Protein AF-A0A432F831-F1 (afdb_monomer_lite)

pLDDT: mean 73.46, std 14.7, range [32.34, 90.88]

Structure (mmCIF, N/CA/C/O backbone):
data_AF-A0A432F831-F1
#
_entry.id   AF-A0A432F831-F1
#
loop_
_atom_site.group_PDB
_atom_site.id
_atom_site.type_symbol
_atom_site.label_atom_id
_atom_site.label_alt_id
_atom_site.label_comp_id
_atom_site.label_asym_id
_atom_site.label_entity_id
_atom_site.label_seq_id
_atom_site.pdbx_PDB_ins_code
_atom_site.Cartn_x
_atom_site.Cartn_y
_atom_site.Cartn_z
_atom_site.occupancy
_atom_site.B_iso_or_equiv
_atom_site.auth_seq_id
_atom_site.auth_comp_id
_atom_site.auth_asym_id
_atom_site.auth_atom_id
_atom_site.pdbx_PDB_model_num
ATOM 1 N N . VAL A 1 1 ? -1.089 -4.976 19.350 1.00 45.59 1 VAL A N 1
ATOM 2 C CA . VAL A 1 1 ? -0.991 -3.497 19.359 1.00 45.59 1 VAL A CA 1
ATOM 3 C C . VAL A 1 1 ? -2.410 -2.996 19.599 1.00 45.59 1 VAL A C 1
ATOM 5 O O . VAL A 1 1 ? -3.299 -3.764 19.269 1.00 45.59 1 VAL A O 1
ATOM 8 N N . LEU A 1 2 ? -2.617 -1.834 20.227 1.00 51.03 2 LEU A N 1
ATOM 9 C CA . LEU A 1 2 ? -3.877 -1.245 20.737 1.00 51.03 2 LEU A CA 1
ATOM 10 C C . LEU A 1 2 ? -5.135 -1.487 19.858 1.00 51.03 2 LEU A C 1
ATOM 12 O O . LEU A 1 2 ? -5.577 -0.593 19.156 1.00 51.03 2 LEU A O 1
ATOM 16 N N . GLY A 1 3 ? -5.668 -2.710 19.801 1.00 56.09 3 GLY A N 1
ATOM 17 C CA . GLY A 1 3 ? -6.671 -3.125 18.804 1.00 56.09 3 GLY A CA 1
ATOM 18 C C . GLY A 1 3 ? -6.159 -3.306 17.359 1.00 56.09 3 GLY A C 1
ATOM 19 O O . GLY A 1 3 ? -6.830 -3.947 16.556 1.00 56.09 3 GLY A O 1
ATOM 20 N N . PHE A 1 4 ? -4.963 -2.820 17.011 1.00 59.44 4 PHE A N 1
ATOM 21 C CA . PHE A 1 4 ? -4.408 -2.940 15.659 1.00 59.44 4 PHE A CA 1
ATOM 22 C C . PHE A 1 4 ? -4.058 -4.389 15.298 1.00 59.44 4 PHE A C 1
ATOM 24 O O . PHE A 1 4 ? -3.187 -5.017 15.919 1.00 59.44 4 PHE A O 1
ATOM 31 N N . ARG A 1 5 ? -4.695 -4.881 14.232 1.00 65.00 5 ARG A N 1
ATOM 32 C CA . ARG A 1 5 ? -4.395 -6.158 13.578 1.00 65.00 5 ARG A CA 1
ATOM 33 C C . ARG A 1 5 ? -3.721 -5.892 12.240 1.00 65.00 5 ARG A C 1
ATOM 35 O O . ARG A 1 5 ? -4.147 -5.027 11.485 1.00 65.00 5 ARG A O 1
ATOM 42 N N . SER A 1 6 ? -2.664 -6.643 11.959 1.00 67.06 6 SER A N 1
ATOM 43 C CA . SER A 1 6 ? -1.992 -6.609 10.663 1.00 67.06 6 SER A CA 1
ATOM 44 C C . SER A 1 6 ? -2.392 -7.846 9.874 1.00 67.06 6 SER A C 1
ATOM 46 O O . SER A 1 6 ? -2.374 -8.956 10.408 1.00 67.06 6 SER A O 1
ATOM 48 N N . HIS A 1 7 ? -2.746 -7.634 8.614 1.00 71.94 7 HIS A N 1
ATOM 49 C CA . HIS A 1 7 ? -3.042 -8.681 7.650 1.00 71.94 7 HIS A CA 1
ATOM 50 C C . HIS A 1 7 ? -2.214 -8.420 6.399 1.00 71.94 7 HIS A C 1
ATOM 52 O O . HIS A 1 7 ? -1.927 -7.268 6.072 1.00 71.94 7 HIS A O 1
ATOM 58 N N . THR A 1 8 ? -1.818 -9.489 5.714 1.00 73.56 8 THR A N 1
ATOM 59 C CA . THR A 1 8 ? -1.223 -9.379 4.381 1.00 73.56 8 THR A CA 1
ATOM 60 C C . THR A 1 8 ? -2.280 -9.776 3.369 1.00 73.56 8 THR A C 1
ATOM 62 O O . THR A 1 8 ? -2.758 -10.911 3.390 1.00 73.56 8 THR A O 1
ATOM 65 N N . LEU A 1 9 ? -2.629 -8.834 2.500 1.00 74.19 9 LEU A N 1
ATOM 66 C CA . LEU A 1 9 ? -3.521 -9.046 1.370 1.00 74.19 9 LEU A CA 1
ATOM 67 C C . LEU A 1 9 ? -2.663 -9.186 0.113 1.00 74.19 9 LEU A C 1
ATOM 69 O O . LEU A 1 9 ? -1.832 -8.321 -0.166 1.00 74.19 9 LEU A O 1
ATOM 73 N N . LEU A 1 10 ? -2.837 -10.284 -0.623 1.00 75.75 10 LEU A N 1
ATOM 74 C CA . LEU A 1 10 ? -2.312 -10.402 -1.982 1.00 75.75 10 LEU A CA 1
ATOM 75 C C . LEU A 1 10 ? -3.436 -10.119 -2.975 1.00 75.75 10 LEU A C 1
ATOM 77 O O . LEU A 1 10 ? -4.478 -10.771 -2.925 1.00 75.75 10 LEU A O 1
ATOM 81 N N . LEU A 1 11 ? -3.178 -9.172 -3.874 1.00 76.88 11 LEU A N 1
ATOM 82 C CA . LEU A 1 11 ? -4.043 -8.833 -4.999 1.00 76.88 11 LEU A CA 1
ATOM 83 C C . LEU A 1 11 ? -3.474 -9.463 -6.269 1.00 76.88 11 LEU A C 1
ATOM 85 O O . LEU A 1 11 ? -2.258 -9.417 -6.497 1.00 76.88 11 LEU A O 1
ATOM 89 N N . HIS A 1 12 ? -4.333 -10.092 -7.064 1.00 74.62 12 HIS A N 1
ATOM 90 C CA . HIS A 1 12 ? -3.945 -10.752 -8.305 1.00 74.62 12 HIS A CA 1
ATOM 91 C C . HIS A 1 12 ? -5.142 -10.837 -9.259 1.00 74.62 12 HIS A C 1
ATOM 93 O O . HIS A 1 12 ? -6.276 -10.993 -8.823 1.00 74.62 12 HIS A O 1
ATOM 99 N N . ASP A 1 13 ? -4.869 -10.763 -10.558 1.00 74.81 13 ASP A N 1
ATOM 100 C CA . ASP A 1 13 ? -5.818 -10.984 -11.661 1.00 74.81 13 ASP A CA 1
ATOM 101 C C . ASP A 1 13 ? -6.130 -12.469 -11.939 1.00 74.81 13 ASP A C 1
ATOM 103 O O . ASP A 1 13 ? -7.245 -12.797 -12.328 1.00 74.81 13 ASP A O 1
ATOM 107 N N . ASP A 1 14 ? -5.166 -13.370 -11.732 1.00 79.00 14 ASP A N 1
ATOM 108 C CA . ASP A 1 14 ? -5.290 -14.812 -11.960 1.00 79.00 14 ASP A CA 1
ATOM 109 C C . ASP A 1 14 ? -5.077 -15.629 -10.677 1.00 79.00 14 ASP A C 1
ATOM 111 O O . ASP A 1 14 ? -4.007 -15.616 -10.058 1.00 79.00 14 ASP A O 1
ATOM 115 N N . ARG A 1 15 ? -6.086 -16.434 -10.328 1.00 74.88 15 ARG A N 1
ATOM 116 C CA . ARG A 1 15 ? -6.090 -17.318 -9.156 1.00 74.88 15 ARG A CA 1
ATOM 117 C C . ARG A 1 15 ? -4.908 -18.286 -9.138 1.00 74.88 15 ARG A C 1
ATOM 119 O O . ARG A 1 15 ? -4.283 -18.467 -8.093 1.00 74.88 15 ARG A O 1
ATOM 126 N N . THR A 1 16 ? -4.589 -18.909 -10.271 1.00 79.06 16 THR A N 1
ATOM 127 C CA . THR A 1 16 ? -3.551 -19.954 -10.330 1.00 79.06 16 THR A CA 1
ATOM 128 C C . THR A 1 16 ? -2.176 -19.362 -10.033 1.00 79.06 16 THR A C 1
ATOM 130 O O . THR A 1 16 ? -1.397 -19.891 -9.231 1.00 79.06 16 THR A O 1
ATOM 133 N N . SER A 1 17 ? -1.885 -18.219 -10.646 1.00 78.62 17 SER A N 1
ATOM 134 C CA . SER A 1 17 ? -0.664 -17.453 -10.409 1.00 78.62 17 SER A CA 1
ATOM 135 C C . SER A 1 17 ? -0.592 -16.937 -8.971 1.00 78.62 17 SER A C 1
ATOM 137 O O . SER A 1 17 ? 0.463 -17.042 -8.332 1.00 78.62 17 SER A O 1
ATOM 139 N N . ALA A 1 18 ? -1.716 -16.481 -8.417 1.00 77.31 18 ALA A N 1
ATOM 140 C CA . ALA A 1 18 ? -1.794 -16.003 -7.045 1.00 77.31 18 ALA A CA 1
ATOM 141 C C . ALA A 1 18 ? -1.518 -17.097 -6.009 1.00 77.31 18 ALA A C 1
ATOM 143 O O . ALA A 1 18 ? -0.731 -16.886 -5.084 1.00 77.31 18 ALA A O 1
ATOM 144 N N . GLU A 1 19 ? -2.092 -18.289 -6.182 1.00 79.00 19 GLU A N 1
ATOM 145 C CA . GLU A 1 19 ? -1.857 -19.437 -5.302 1.00 79.00 19 GLU A CA 1
ATOM 146 C C . GLU A 1 19 ? -0.392 -19.900 -5.353 1.00 79.00 19 GLU A C 1
ATOM 148 O O . GLU A 1 19 ? 0.215 -20.205 -4.320 1.00 79.00 19 GLU A O 1
ATOM 153 N N . ASN A 1 20 ? 0.218 -19.906 -6.540 1.00 81.69 20 ASN A N 1
ATOM 154 C CA . ASN A 1 20 ? 1.633 -20.242 -6.701 1.00 81.69 20 ASN A CA 1
ATOM 155 C C . ASN A 1 20 ? 2.549 -19.200 -6.045 1.00 81.69 20 ASN A C 1
ATOM 157 O O . ASN A 1 20 ? 3.512 -19.559 -5.357 1.00 81.69 20 ASN A O 1
ATOM 161 N N . ARG A 1 21 ? 2.224 -17.910 -6.189 1.00 78.69 21 ARG A N 1
ATOM 162 C CA . ARG A 1 21 ? 2.937 -16.820 -5.515 1.00 78.69 21 ARG A CA 1
ATOM 163 C C . ARG A 1 21 ? 2.779 -16.911 -4.002 1.00 78.69 21 ARG A C 1
ATOM 165 O O . ARG A 1 21 ? 3.772 -16.812 -3.286 1.00 78.69 21 ARG A O 1
ATOM 172 N N . LEU A 1 22 ? 1.573 -17.176 -3.509 1.00 78.81 22 LEU A N 1
ATOM 173 C CA . LEU A 1 22 ? 1.316 -17.377 -2.089 1.00 78.81 22 LEU A CA 1
ATOM 174 C C . LEU A 1 22 ? 2.177 -18.519 -1.538 1.00 78.81 22 LEU A C 1
ATOM 176 O O . LEU A 1 22 ? 2.867 -18.323 -0.541 1.00 78.81 22 LEU A O 1
ATOM 180 N N . LYS A 1 23 ? 2.226 -19.676 -2.213 1.00 78.25 23 LYS A N 1
ATOM 181 C CA . LYS A 1 23 ? 3.084 -20.813 -1.822 1.00 78.25 23 LYS A CA 1
ATOM 182 C C . LYS A 1 23 ? 4.562 -20.421 -1.725 1.00 78.25 23 LYS A C 1
ATOM 184 O O . LYS A 1 23 ? 5.221 -20.795 -0.754 1.00 78.25 23 LYS A O 1
ATOM 189 N N . ALA A 1 24 ? 5.069 -19.645 -2.682 1.00 76.75 24 ALA A N 1
ATOM 190 C CA . ALA A 1 24 ? 6.460 -19.193 -2.692 1.00 76.75 24 ALA A CA 1
ATOM 191 C C . ALA A 1 24 ? 6.777 -18.208 -1.551 1.00 76.75 24 ALA A C 1
ATOM 193 O O . ALA A 1 24 ? 7.825 -18.304 -0.913 1.00 76.75 24 ALA A O 1
ATOM 194 N N . VAL A 1 25 ? 5.870 -17.269 -1.273 1.00 75.19 25 VAL A N 1
ATOM 195 C CA . VAL A 1 25 ? 6.107 -16.171 -0.322 1.00 75.19 25 VAL A CA 1
ATOM 196 C C . VAL A 1 25 ? 5.761 -16.574 1.121 1.00 75.19 25 VAL A C 1
ATOM 198 O O . VAL A 1 25 ? 6.335 -16.036 2.068 1.00 75.19 25 VAL A O 1
ATOM 201 N N . ASN A 1 26 ? 4.907 -17.587 1.311 1.00 71.88 26 ASN A N 1
ATOM 202 C CA . ASN A 1 26 ? 4.496 -18.104 2.621 1.00 71.88 26 ASN A CA 1
ATOM 203 C C . ASN A 1 26 ? 5.693 -18.511 3.498 1.00 71.88 26 ASN A C 1
ATOM 205 O O . ASN A 1 26 ? 5.700 -18.239 4.693 1.00 71.88 26 ASN A O 1
ATOM 209 N N . GLY A 1 27 ? 6.746 -19.106 2.924 1.00 67.81 27 GLY A N 1
ATOM 210 C CA . GLY A 1 27 ? 7.956 -19.463 3.679 1.00 67.81 27 GLY A CA 1
ATOM 211 C C . GLY A 1 27 ? 8.663 -18.251 4.305 1.00 67.81 27 GLY A C 1
ATOM 212 O O . GLY A 1 27 ? 9.076 -18.301 5.465 1.00 67.81 27 GLY A O 1
ATOM 213 N N . SER A 1 28 ? 8.743 -17.146 3.562 1.00 66.19 28 SER A N 1
ATOM 214 C CA . SER A 1 28 ? 9.336 -15.886 4.025 1.00 66.19 28 SER A CA 1
ATOM 215 C C . SER A 1 28 ? 8.427 -15.164 5.019 1.00 66.19 28 SER A C 1
ATOM 217 O O . SER A 1 28 ? 8.895 -14.697 6.056 1.00 66.19 28 SER A O 1
ATOM 219 N N . LEU A 1 29 ? 7.118 -15.127 4.758 1.00 64.56 29 LEU A N 1
ATOM 220 C CA . LEU A 1 29 ? 6.148 -14.500 5.661 1.00 64.56 29 LEU A CA 1
ATOM 221 C C . LEU A 1 29 ? 6.045 -15.265 6.986 1.00 64.56 29 LEU A C 1
ATOM 223 O O . LEU A 1 29 ? 6.010 -14.646 8.044 1.00 64.56 29 LEU A O 1
ATOM 227 N N . LYS A 1 30 ? 6.145 -16.599 6.972 1.00 62.00 30 LYS A N 1
ATOM 228 C CA . LYS A 1 30 ? 6.255 -17.415 8.193 1.00 62.00 30 LYS A CA 1
ATOM 229 C C . LYS A 1 30 ? 7.453 -17.039 9.063 1.00 62.00 30 LYS A C 1
ATOM 231 O O . LYS A 1 30 ? 7.353 -17.145 10.280 1.00 62.00 30 LYS A O 1
ATOM 236 N N . GLN A 1 31 ? 8.579 -16.608 8.485 1.00 56.09 31 GLN A N 1
ATOM 237 C CA . GLN A 1 31 ? 9.721 -16.122 9.274 1.00 56.09 31 GLN A CA 1
ATOM 238 C C . GLN A 1 31 ? 9.452 -14.752 9.906 1.00 56.09 31 GLN A C 1
ATOM 240 O O . GLN A 1 31 ? 9.895 -14.517 11.027 1.00 56.09 31 GLN A O 1
ATOM 245 N N . VAL A 1 32 ? 8.711 -13.878 9.219 1.00 53.62 32 VAL A N 1
ATOM 246 C CA . VAL A 1 32 ? 8.315 -12.555 9.731 1.00 53.62 32 VAL A CA 1
ATOM 247 C C . VAL A 1 32 ? 7.272 -12.677 10.846 1.00 53.62 32 VAL A C 1
ATOM 249 O O . VAL A 1 32 ? 7.352 -11.960 11.839 1.00 53.62 32 VAL A O 1
ATOM 252 N N . TYR A 1 33 ? 6.339 -13.623 10.723 1.00 52.44 33 TYR A N 1
ATOM 253 C CA . TYR A 1 33 ? 5.212 -13.794 11.645 1.00 52.44 33 TYR A CA 1
ATOM 254 C C . TYR A 1 33 ? 5.396 -14.914 12.677 1.00 52.44 33 TYR A C 1
ATOM 256 O O . TYR A 1 33 ? 4.462 -15.213 13.416 1.00 52.44 33 TYR A O 1
ATOM 264 N N . ARG A 1 34 ? 6.599 -15.504 12.776 1.00 46.88 34 ARG A N 1
ATOM 265 C CA . ARG A 1 34 ? 6.921 -16.695 13.595 1.00 46.88 34 ARG A CA 1
ATOM 266 C C . ARG A 1 34 ? 6.672 -16.550 15.105 1.00 46.88 34 ARG A C 1
ATOM 268 O O . ARG A 1 34 ? 6.881 -17.506 15.841 1.00 46.88 34 ARG A O 1
ATOM 275 N N . THR A 1 35 ? 6.280 -15.368 15.572 1.00 45.72 35 THR A N 1
ATOM 276 C CA . THR A 1 35 ? 6.137 -15.018 16.992 1.00 45.72 35 THR A CA 1
ATOM 277 C C . THR A 1 35 ? 4.748 -14.485 17.358 1.00 45.72 35 THR A C 1
ATOM 279 O O . THR A 1 35 ? 4.601 -13.861 18.406 1.00 45.72 35 THR A O 1
ATOM 282 N N . THR A 1 36 ? 3.742 -14.650 16.501 1.00 45.84 36 THR A N 1
ATOM 283 C CA . THR A 1 36 ? 2.447 -13.969 16.658 1.00 45.84 36 THR A CA 1
ATOM 284 C C . THR A 1 36 ? 1.293 -14.887 16.296 1.00 45.84 36 THR A C 1
ATOM 286 O O . THR A 1 36 ? 1.413 -15.675 15.359 1.00 45.84 36 THR A O 1
ATOM 289 N N . ASP A 1 37 ? 0.193 -14.751 17.040 1.00 50.66 37 ASP A N 1
ATOM 290 C CA . ASP A 1 37 ? -1.128 -15.293 16.722 1.00 50.66 37 ASP A CA 1
ATOM 291 C C . ASP A 1 37 ? -1.376 -15.203 15.214 1.00 50.66 37 ASP A C 1
ATOM 293 O O . ASP A 1 37 ? -1.144 -14.152 14.612 1.00 50.66 37 ASP A O 1
ATOM 297 N N . ALA A 1 38 ? -1.737 -16.334 14.606 1.00 50.81 38 ALA A N 1
ATOM 298 C CA . ALA A 1 38 ? -1.726 -16.553 13.165 1.00 50.81 38 ALA A CA 1
ATOM 299 C C . ALA A 1 38 ? -2.316 -15.361 12.393 1.00 50.81 38 ALA A C 1
ATOM 301 O O . ALA A 1 38 ? -3.523 -15.148 12.390 1.00 50.81 38 ALA A O 1
ATOM 302 N N . HIS A 1 39 ? -1.457 -14.583 11.732 1.00 58.47 39 HIS A N 1
ATOM 303 C CA . HIS A 1 39 ? -1.881 -13.527 10.820 1.00 58.47 39 HIS A CA 1
ATOM 304 C C . HIS A 1 39 ? -2.375 -14.188 9.528 1.00 58.47 39 HIS A C 1
ATOM 306 O O . HIS A 1 39 ? -1.539 -14.737 8.799 1.00 58.47 39 HIS A O 1
ATOM 312 N N . PRO A 1 40 ? -3.688 -14.189 9.222 1.00 60.19 40 PRO A N 1
ATOM 313 C CA . PRO A 1 40 ? -4.163 -14.811 7.999 1.00 60.19 40 PRO A CA 1
ATOM 314 C C . PRO A 1 40 ? -3.596 -14.046 6.803 1.00 60.19 40 PRO A C 1
ATOM 316 O O . PRO A 1 40 ? -3.677 -12.817 6.724 1.00 60.19 40 PRO A O 1
ATOM 319 N N . ILE A 1 41 ? -2.987 -14.792 5.885 1.00 67.12 41 ILE A N 1
ATOM 320 C CA . ILE A 1 41 ? -2.692 -14.289 4.549 1.00 67.12 41 ILE A CA 1
ATOM 321 C C . ILE A 1 41 ? -3.960 -14.519 3.743 1.00 67.12 41 ILE A C 1
ATOM 323 O O . ILE A 1 41 ? -4.404 -15.659 3.607 1.00 67.12 41 ILE A O 1
ATOM 327 N N . ILE A 1 42 ? -4.552 -13.435 3.259 1.00 69.94 42 ILE A N 1
ATOM 328 C CA . ILE A 1 42 ? -5.829 -13.469 2.554 1.00 69.94 42 ILE A CA 1
ATOM 329 C C . ILE A 1 42 ? -5.547 -13.223 1.073 1.00 69.94 42 ILE A C 1
ATOM 331 O O . ILE A 1 42 ? -4.834 -12.284 0.710 1.00 69.94 42 ILE A O 1
ATOM 335 N N . LEU A 1 43 ? -6.087 -14.101 0.231 1.00 69.50 43 LEU A N 1
ATOM 336 C CA . LEU A 1 43 ? -6.079 -13.954 -1.217 1.00 69.50 43 LEU A CA 1
ATOM 337 C C . LEU A 1 43 ? -7.431 -13.379 -1.643 1.00 69.50 43 LEU A C 1
ATOM 339 O O . LEU A 1 43 ? -8.452 -14.031 -1.432 1.00 69.50 43 LEU A O 1
ATOM 343 N N . SER A 1 44 ? -7.432 -12.179 -2.225 1.00 68.38 44 SER A N 1
ATOM 344 C CA . SER A 1 44 ? -8.611 -11.668 -2.933 1.00 68.38 44 SER A CA 1
ATOM 345 C C . SER A 1 44 ? -8.588 -12.181 -4.372 1.00 68.38 44 SER A C 1
ATOM 347 O O . SER A 1 44 ? -7.525 -12.273 -4.989 1.00 68.38 44 SER A O 1
ATOM 349 N N . LEU A 1 45 ? -9.767 -12.547 -4.874 1.00 67.56 45 LEU A N 1
ATOM 350 C CA . LEU A 1 45 ? -9.987 -12.987 -6.254 1.00 67.56 45 LEU A CA 1
ATOM 351 C C . LEU A 1 45 ? -10.633 -11.891 -7.112 1.00 67.56 45 LEU A C 1
ATOM 353 O O . LEU A 1 45 ? -10.965 -12.137 -8.265 1.00 67.56 45 LEU A O 1
ATOM 357 N N . ASP A 1 46 ? -10.802 -10.692 -6.559 1.00 68.38 46 ASP A N 1
ATOM 358 C CA . ASP A 1 46 ? -11.555 -9.594 -7.177 1.00 68.38 46 ASP A CA 1
ATOM 359 C C . ASP A 1 46 ? -10.719 -8.806 -8.203 1.00 68.38 46 ASP A C 1
ATOM 361 O O . ASP A 1 46 ? -11.139 -7.769 -8.708 1.00 68.38 46 ASP A O 1
ATOM 365 N N . GLY A 1 47 ? -9.525 -9.306 -8.527 1.00 69.44 47 GLY A N 1
ATOM 366 C CA . GLY A 1 47 ? -8.607 -8.711 -9.485 1.00 69.44 47 GLY A CA 1
ATOM 367 C C . GLY A 1 47 ? -7.487 -7.895 -8.840 1.00 69.44 47 GLY A C 1
ATOM 368 O O . GLY A 1 47 ? -7.283 -7.888 -7.623 1.00 69.44 47 GLY A O 1
ATOM 369 N N . LEU A 1 48 ? -6.721 -7.202 -9.688 1.00 73.12 48 LEU A N 1
ATOM 370 C CA . LEU A 1 48 ? -5.544 -6.431 -9.269 1.00 73.12 48 LEU A CA 1
ATOM 371 C C . LEU A 1 48 ? -5.887 -5.253 -8.354 1.00 73.12 48 LEU A C 1
ATOM 373 O O . LEU A 1 48 ? -5.075 -4.909 -7.504 1.00 73.12 48 LEU A O 1
ATOM 377 N N . GLU A 1 49 ? -7.083 -4.682 -8.485 1.00 72.19 49 GLU A N 1
ATOM 378 C CA . GLU A 1 49 ? -7.557 -3.582 -7.637 1.00 72.19 49 GLU A CA 1
ATOM 379 C C . GLU A 1 49 ? -8.040 -4.042 -6.251 1.00 72.19 49 GLU A C 1
ATOM 381 O O . GLU A 1 49 ? -8.115 -3.234 -5.323 1.00 72.19 49 GLU A O 1
ATOM 386 N N . GLY A 1 50 ? -8.277 -5.347 -6.074 1.00 71.56 50 GLY A N 1
ATOM 387 C CA . GLY A 1 50 ? -8.860 -5.918 -4.863 1.00 71.56 50 GLY A CA 1
ATOM 388 C C . GLY A 1 50 ? -10.381 -5.743 -4.776 1.00 71.56 50 GLY A C 1
ATOM 389 O O . GLY A 1 50 ? -11.014 -5.327 -5.745 1.00 71.56 50 GLY A O 1
ATOM 390 N N . PRO A 1 51 ? -10.998 -6.109 -3.638 1.00 67.94 51 PRO A N 1
ATOM 391 C CA . PRO A 1 51 ? -12.447 -6.053 -3.493 1.00 67.94 51 PRO A CA 1
ATOM 392 C C . PRO A 1 51 ? -12.919 -4.598 -3.495 1.00 67.94 51 PRO A C 1
ATOM 394 O O . PRO A 1 51 ? -12.563 -3.845 -2.594 1.00 67.94 51 PRO A O 1
ATOM 397 N N . GLY A 1 52 ? -13.748 -4.220 -4.470 1.00 66.44 52 GLY A N 1
ATOM 398 C CA . GLY A 1 52 ? -14.346 -2.883 -4.566 1.00 66.44 52 GLY A CA 1
ATOM 399 C C . GLY A 1 52 ? -13.356 -1.758 -4.902 1.00 66.44 52 GLY A C 1
ATOM 400 O O . GLY A 1 52 ? -12.158 -1.971 -5.061 1.00 66.44 52 GLY A O 1
ATOM 401 N N . ASP A 1 53 ? -13.854 -0.520 -4.994 1.00 69.00 53 ASP A N 1
ATOM 402 C CA . ASP A 1 53 ? -13.020 0.662 -5.273 1.00 69.00 53 ASP A CA 1
ATOM 403 C C . ASP A 1 53 ? -12.332 1.194 -4.000 1.00 69.00 53 ASP A C 1
ATOM 405 O O . ASP A 1 53 ? -12.485 2.346 -3.591 1.00 69.00 53 ASP A O 1
ATOM 409 N N . TYR A 1 54 ? -11.587 0.325 -3.313 1.00 74.62 54 TYR A N 1
ATOM 410 C CA . TYR A 1 54 ? -10.866 0.682 -2.087 1.00 74.62 54 TYR A CA 1
ATOM 411 C C . TYR A 1 54 ? -9.456 1.199 -2.343 1.00 74.62 54 TYR A C 1
ATOM 413 O O . TYR A 1 54 ? -8.701 1.356 -1.390 1.00 74.62 54 TYR A O 1
ATOM 421 N N . ALA A 1 55 ? -9.106 1.509 -3.592 1.00 68.69 55 ALA A N 1
ATOM 422 C CA . ALA A 1 55 ? -7.828 2.108 -3.961 1.00 68.69 55 ALA A CA 1
ATOM 423 C C . ALA A 1 55 ? -6.587 1.316 -3.486 1.00 68.69 55 ALA A C 1
ATOM 425 O O . ALA A 1 55 ? -5.525 1.894 -3.235 1.00 68.69 55 ALA A O 1
ATOM 426 N N . LEU A 1 56 ? -6.703 -0.009 -3.346 1.00 74.00 56 LEU A N 1
ATOM 427 C CA . LEU A 1 56 ? -5.629 -0.851 -2.807 1.00 74.00 56 LEU A CA 1
ATOM 428 C C . LEU A 1 56 ? -4.445 -1.011 -3.780 1.00 74.00 56 LEU A C 1
ATOM 430 O O . LEU A 1 56 ? -3.348 -1.351 -3.343 1.00 74.00 56 LEU A O 1
ATOM 434 N N . ASN A 1 57 ? -4.642 -0.722 -5.072 1.00 70.81 57 ASN A N 1
ATOM 435 C CA . ASN A 1 57 ? -3.630 -0.851 -6.125 1.00 70.81 57 ASN A CA 1
ATOM 436 C C . ASN A 1 57 ? -3.348 0.465 -6.889 1.00 70.81 57 ASN A C 1
ATOM 438 O O . ASN A 1 57 ? -2.732 0.472 -7.954 1.00 70.81 57 ASN A O 1
ATOM 442 N N . ARG A 1 58 ? -3.721 1.630 -6.338 1.00 66.62 58 ARG A N 1
ATOM 443 C CA . ARG A 1 58 ? -3.522 2.939 -6.998 1.00 66.62 58 ARG A CA 1
ATOM 444 C C . ARG A 1 58 ? -2.109 3.513 -6.835 1.00 66.62 58 ARG A C 1
ATOM 446 O O . ARG A 1 58 ? -1.987 4.642 -6.384 1.00 66.62 58 ARG A O 1
ATOM 453 N N . ARG A 1 59 ? -1.035 2.761 -7.136 1.00 71.12 59 ARG A N 1
ATOM 454 C CA . ARG A 1 59 ? 0.387 3.210 -7.011 1.00 71.12 59 ARG A CA 1
ATOM 455 C C . ARG A 1 59 ? 0.658 4.110 -5.781 1.00 71.12 59 ARG A C 1
ATOM 457 O O . ARG A 1 59 ? 1.437 5.057 -5.850 1.00 71.12 59 ARG A O 1
ATOM 464 N N . ALA A 1 60 ? -0.025 3.834 -4.675 1.00 70.62 60 ALA A N 1
ATOM 465 C CA . ALA A 1 60 ? -0.042 4.677 -3.494 1.00 70.62 60 ALA A CA 1
ATOM 466 C C . ALA A 1 60 ? 1.024 4.180 -2.520 1.00 70.62 60 ALA A C 1
ATOM 468 O O . ALA A 1 60 ? 1.275 2.976 -2.435 1.00 70.62 60 ALA A O 1
ATOM 469 N N . ALA A 1 61 ? 1.644 5.092 -1.777 1.00 79.31 61 ALA A N 1
ATOM 470 C CA . ALA A 1 61 ? 2.541 4.730 -0.688 1.00 79.31 61 ALA A CA 1
ATOM 471 C C . ALA A 1 61 ? 1.764 4.071 0.465 1.00 79.31 61 ALA A C 1
ATOM 473 O O . ALA A 1 61 ? 2.241 3.110 1.071 1.00 79.31 61 ALA A O 1
ATOM 474 N N . LEU A 1 62 ? 0.551 4.559 0.741 1.00 82.44 62 LEU A N 1
ATOM 475 C CA . LEU A 1 62 ? -0.342 4.020 1.762 1.00 82.44 62 LEU A CA 1
ATOM 476 C C . LEU A 1 62 ? -1.800 4.220 1.355 1.00 82.44 62 LEU A C 1
ATOM 478 O O . LEU A 1 62 ? -2.186 5.306 0.941 1.00 82.44 62 LEU A O 1
ATOM 482 N N . THR A 1 63 ? -2.629 3.202 1.555 1.00 84.56 63 THR A N 1
ATOM 483 C CA . THR A 1 63 ? -4.080 3.311 1.379 1.00 84.56 63 THR A CA 1
ATOM 484 C C . THR A 1 63 ? -4.757 3.214 2.740 1.00 84.56 63 THR A C 1
ATOM 486 O O . THR A 1 63 ? -4.501 2.283 3.506 1.00 84.56 63 THR A O 1
ATOM 489 N N . LEU A 1 64 ? -5.611 4.183 3.052 1.00 85.88 64 LEU A N 1
ATOM 490 C CA . LEU A 1 64 ? -6.378 4.248 4.288 1.00 85.88 64 LEU A CA 1
ATOM 491 C C . LEU A 1 64 ? -7.842 3.979 3.991 1.00 85.88 64 LEU A C 1
ATOM 493 O O . LEU A 1 64 ? -8.509 4.773 3.333 1.00 85.88 64 LEU A O 1
ATOM 497 N N . VAL A 1 65 ? -8.334 2.866 4.522 1.00 87.38 65 VAL A N 1
ATOM 498 C CA . VAL A 1 65 ? -9.745 2.496 4.467 1.00 87.38 65 VAL A CA 1
ATOM 499 C C . VAL A 1 65 ? -10.324 2.675 5.862 1.00 87.38 65 VAL A C 1
ATOM 501 O O . VAL A 1 65 ? -9.900 2.012 6.810 1.00 87.38 65 VAL A O 1
ATOM 504 N N . LEU A 1 66 ? -11.279 3.587 5.993 1.00 87.38 66 LEU A N 1
ATOM 505 C CA . LEU A 1 66 ? -11.984 3.854 7.236 1.00 87.38 66 LEU A CA 1
ATOM 506 C C . LEU A 1 66 ? -13.376 3.229 7.164 1.00 87.38 66 LEU A C 1
ATOM 508 O O . LEU A 1 66 ? -14.119 3.449 6.205 1.00 87.38 66 LEU A O 1
ATOM 512 N N . ALA A 1 67 ? -13.731 2.455 8.188 1.00 86.06 67 ALA A N 1
ATOM 513 C CA . ALA A 1 67 ? -14.982 1.711 8.236 1.00 86.06 67 ALA A CA 1
ATOM 514 C C . ALA A 1 67 ? -15.686 1.869 9.588 1.00 86.06 67 ALA A C 1
ATOM 516 O O . ALA A 1 67 ? -15.040 1.902 10.637 1.00 86.06 67 ALA A O 1
ATOM 517 N N . LYS A 1 68 ? -17.020 1.926 9.562 1.00 84.75 68 LYS A N 1
ATOM 518 C CA . LYS A 1 68 ? -17.889 2.009 10.743 1.00 84.75 68 LYS A CA 1
ATOM 519 C C . LYS A 1 68 ? -19.100 1.108 10.536 1.00 84.75 68 LYS A C 1
ATOM 521 O O . LYS A 1 68 ? -19.673 1.081 9.455 1.00 84.75 68 LYS A O 1
ATOM 526 N N . GLY A 1 69 ? -19.461 0.323 11.552 1.00 82.75 69 GLY A N 1
ATOM 527 C CA . GLY A 1 69 ? -20.599 -0.604 11.458 1.00 82.75 69 GLY A CA 1
ATOM 528 C C . GLY A 1 69 ? -20.444 -1.689 10.382 1.00 82.75 69 GLY A C 1
ATOM 529 O O . GLY A 1 69 ? -21.438 -2.159 9.846 1.00 82.75 69 GLY A O 1
ATOM 530 N N . GLY A 1 70 ? -19.207 -2.062 10.032 1.00 81.75 70 GLY A N 1
ATOM 531 C CA . GLY A 1 70 ? -18.931 -3.043 8.974 1.00 81.75 70 GLY A CA 1
ATOM 532 C C . GLY A 1 70 ? -19.000 -2.489 7.547 1.00 81.75 70 GLY A C 1
ATOM 533 O O . GLY A 1 70 ? -18.785 -3.244 6.606 1.00 81.75 70 GLY A O 1
ATOM 534 N N . GLN A 1 71 ? -19.250 -1.189 7.374 1.00 82.25 71 GLN A N 1
ATOM 535 C CA . GLN A 1 71 ? -19.275 -0.530 6.070 1.00 82.25 71 GLN A CA 1
ATOM 536 C C . GLN A 1 71 ? -18.086 0.415 5.914 1.00 82.25 71 GLN A C 1
ATOM 538 O O . GLN A 1 71 ? -17.693 1.096 6.864 1.00 82.25 71 GLN A O 1
ATOM 543 N N . VAL A 1 72 ? -17.512 0.459 4.710 1.00 85.88 72 VAL A N 1
ATOM 544 C CA . VAL A 1 72 ? -16.464 1.424 4.361 1.00 85.88 72 VAL A CA 1
ATOM 545 C C . VAL A 1 72 ? -17.107 2.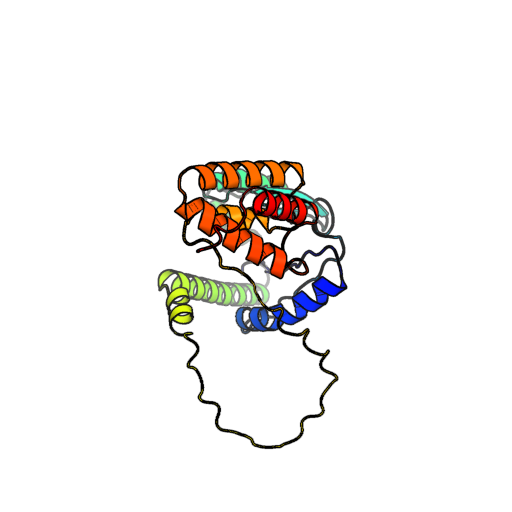793 4.179 1.00 85.88 72 VAL A C 1
ATOM 547 O O . VAL A 1 72 ? -17.987 2.962 3.343 1.00 85.88 72 VAL A O 1
ATOM 550 N N . VAL A 1 73 ? -16.654 3.761 4.970 1.00 86.44 73 VAL A N 1
ATOM 551 C CA . VAL A 1 73 ? -17.132 5.150 4.941 1.00 86.44 73 VAL A CA 1
ATOM 552 C C . VAL A 1 73 ? -16.224 6.003 4.059 1.00 86.44 73 VAL A C 1
ATOM 554 O O . VAL A 1 73 ? -16.685 6.926 3.395 1.00 86.44 73 VAL A O 1
ATOM 557 N N . ARG A 1 74 ? -14.923 5.690 4.032 1.00 86.06 74 ARG A N 1
ATOM 558 C CA . ARG A 1 74 ? -13.931 6.439 3.259 1.00 86.06 74 ARG A CA 1
ATOM 559 C C . ARG A 1 74 ? -12.789 5.522 2.828 1.00 86.06 74 ARG A C 1
ATOM 561 O O . ARG A 1 74 ? -12.318 4.711 3.623 1.00 86.06 74 ARG A O 1
ATOM 568 N N . SER A 1 75 ? -12.320 5.687 1.594 1.00 87.62 75 SER A N 1
ATOM 569 C CA . SER A 1 75 ? -11.050 5.125 1.132 1.00 87.62 75 SER A CA 1
ATOM 570 C C . SER A 1 75 ? -10.190 6.222 0.516 1.00 87.62 75 SER A C 1
ATOM 572 O O . SER A 1 75 ? -10.665 6.979 -0.330 1.00 87.62 75 SER A O 1
ATOM 574 N N . VAL A 1 76 ? -8.938 6.330 0.958 1.00 85.81 76 VAL A N 1
ATOM 575 C CA . VAL A 1 76 ? -7.983 7.330 0.472 1.00 85.81 76 VAL A CA 1
ATOM 576 C C . VAL A 1 76 ? -6.665 6.659 0.122 1.00 85.81 76 VAL A C 1
ATOM 578 O O . VAL A 1 76 ? -6.052 6.003 0.961 1.00 85.81 76 VAL A O 1
ATOM 581 N N . ALA A 1 77 ? -6.201 6.875 -1.105 1.00 86.25 77 ALA A N 1
ATOM 582 C CA . ALA A 1 77 ? -4.854 6.530 -1.538 1.00 86.25 77 ALA A CA 1
ATOM 583 C C . ALA A 1 77 ? -3.917 7.727 -1.327 1.00 86.25 77 ALA A C 1
ATOM 585 O O . ALA A 1 77 ? -4.072 8.764 -1.969 1.00 86.25 77 ALA A O 1
ATOM 586 N N . LEU A 1 78 ? -2.941 7.577 -0.436 1.00 82.62 78 LEU A N 1
ATOM 587 C CA . LEU A 1 78 ? -1.878 8.544 -0.192 1.00 82.62 78 LEU A CA 1
ATOM 588 C C . LEU A 1 78 ? -0.662 8.184 -1.048 1.00 82.62 78 LEU A C 1
ATOM 590 O O . LEU A 1 78 ? -0.040 7.137 -0.859 1.00 82.62 78 LEU A O 1
ATOM 594 N N . THR A 1 79 ? -0.319 9.046 -2.002 1.00 83.12 79 THR A N 1
ATOM 595 C CA . THR A 1 79 ? 0.873 8.887 -2.852 1.00 83.12 79 THR A CA 1
ATOM 596 C C . THR A 1 79 ? 2.166 9.246 -2.123 1.00 83.12 79 THR A C 1
ATOM 598 O O . THR A 1 79 ? 3.212 8.694 -2.447 1.00 83.12 79 THR A O 1
ATOM 601 N N . ASP A 1 80 ? 2.080 10.125 -1.125 1.00 82.69 80 ASP A N 1
ATOM 602 C CA . ASP A 1 80 ? 3.150 10.472 -0.190 1.00 82.69 80 ASP A CA 1
ATOM 603 C C . ASP A 1 80 ? 2.624 10.351 1.248 1.00 82.69 80 ASP A C 1
ATOM 605 O O . ASP A 1 80 ? 1.439 10.577 1.505 1.00 82.69 80 ASP A O 1
ATOM 609 N N . THR A 1 81 ? 3.493 9.960 2.177 1.00 81.31 81 THR A N 1
ATO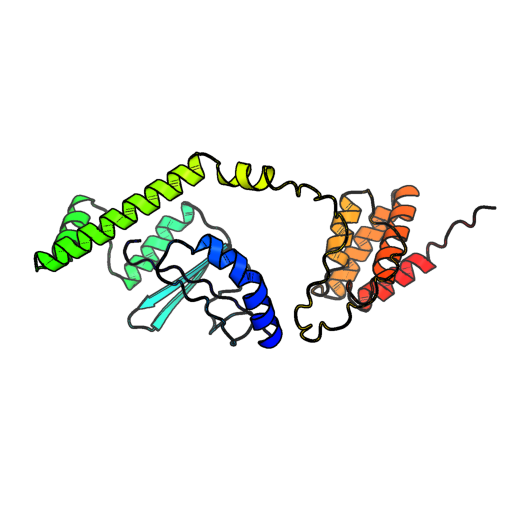M 610 C CA . THR A 1 81 ? 3.160 9.805 3.596 1.00 81.31 81 THR A CA 1
ATOM 611 C C . THR A 1 81 ? 4.188 10.515 4.459 1.00 81.31 81 THR A C 1
ATOM 613 O O . THR A 1 81 ? 5.347 10.101 4.525 1.00 81.31 81 THR A O 1
ATOM 616 N N . GLY A 1 82 ? 3.753 11.533 5.194 1.00 83.06 82 GLY A N 1
ATOM 617 C CA . GLY A 1 82 ? 4.592 12.283 6.118 1.00 83.06 82 GLY A CA 1
ATOM 618 C C . GLY A 1 82 ? 3.798 12.989 7.215 1.00 83.06 82 GLY A C 1
ATOM 619 O O . GLY A 1 82 ? 2.576 12.890 7.309 1.00 83.06 82 GLY A O 1
ATOM 620 N N . GLN A 1 83 ? 4.511 13.742 8.058 1.00 82.62 83 GLN A N 1
ATOM 621 C CA . GLN A 1 83 ? 3.910 14.498 9.169 1.00 82.62 83 GLN A CA 1
ATOM 622 C C . GLN A 1 83 ? 2.865 15.521 8.696 1.00 82.62 83 GLN A C 1
ATOM 624 O O . GLN A 1 83 ? 1.921 15.827 9.418 1.00 82.62 83 GLN A O 1
ATOM 629 N N . HIS A 1 84 ? 2.989 16.005 7.458 1.00 85.31 84 HIS A N 1
ATOM 630 C CA . HIS A 1 84 ? 2.041 16.937 6.855 1.00 85.31 84 HIS A CA 1
ATOM 631 C C . HIS A 1 84 ? 0.638 16.332 6.658 1.00 85.31 84 HIS A C 1
ATOM 633 O O . HIS A 1 84 ? -0.331 17.079 6.592 1.00 85.31 84 HIS A O 1
ATOM 639 N N . ASN A 1 85 ? 0.499 14.999 6.605 1.00 85.25 85 ASN A N 1
ATOM 640 C CA . ASN A 1 85 ? -0.811 14.351 6.489 1.00 85.25 85 ASN A CA 1
ATOM 641 C C . ASN A 1 85 ? -1.546 14.263 7.836 1.00 85.25 85 ASN A C 1
ATOM 643 O O . ASN A 1 85 ? -2.752 14.040 7.854 1.00 85.25 85 ASN A O 1
ATOM 647 N N . VAL A 1 86 ? -0.855 14.439 8.970 1.00 86.25 86 VAL A N 1
ATOM 648 C CA . VAL A 1 86 ? -1.421 14.226 10.315 1.00 86.25 86 VAL A CA 1
ATOM 649 C C . VAL A 1 86 ? -2.675 15.068 10.599 1.00 86.25 86 VAL A C 1
ATOM 651 O O . VAL A 1 86 ? -3.634 14.493 11.118 1.00 86.25 86 VAL A O 1
ATOM 654 N N . PRO A 1 87 ? -2.741 16.372 10.258 1.00 87.31 87 PRO A N 1
ATOM 655 C CA . PRO A 1 87 ? -3.949 17.168 10.488 1.00 87.31 87 PRO A CA 1
ATOM 656 C C . PRO A 1 87 ? -5.166 16.614 9.740 1.00 87.31 87 PRO A C 1
ATOM 658 O O . PRO A 1 87 ? -6.238 16.465 10.318 1.00 87.31 87 PRO A O 1
ATOM 661 N N . GLN A 1 88 ? -4.971 16.226 8.480 1.00 87.00 88 GLN A N 1
ATOM 662 C CA . GLN A 1 88 ? -6.035 15.698 7.630 1.00 87.00 88 GLN A CA 1
ATOM 663 C C . GLN A 1 88 ? -6.483 14.297 8.077 1.00 87.00 88 GLN A C 1
ATOM 665 O O . GLN A 1 88 ? -7.669 13.978 8.078 1.00 87.00 88 GLN A O 1
ATOM 670 N N . LEU A 1 89 ? -5.539 13.467 8.530 1.00 87.69 89 LEU A N 1
ATOM 671 C CA . LEU A 1 89 ? -5.839 12.160 9.115 1.00 87.69 89 LEU A CA 1
ATOM 672 C C . LEU A 1 89 ? -6.681 12.285 10.380 1.00 87.69 89 LEU A C 1
ATOM 674 O O . LEU A 1 89 ? -7.623 11.517 10.568 1.00 87.69 89 LEU A O 1
ATOM 678 N N . ARG A 1 90 ? -6.337 13.242 11.247 1.00 87.50 90 ARG A N 1
ATOM 679 C CA . ARG A 1 90 ? -7.102 13.523 12.460 1.00 87.50 90 ARG A CA 1
ATOM 680 C C . ARG A 1 90 ? -8.539 13.889 12.111 1.00 87.50 90 ARG A C 1
ATOM 682 O O . ARG A 1 90 ? -9.443 13.287 12.675 1.00 87.50 90 ARG A O 1
ATOM 689 N N . GLU A 1 91 ? -8.737 14.801 11.164 1.00 88.81 91 GLU A N 1
ATOM 690 C CA . GLU A 1 91 ? -10.067 15.205 10.702 1.00 88.81 91 GLU A CA 1
ATOM 691 C C . GLU A 1 91 ? -10.903 13.997 10.245 1.00 88.81 91 GLU A C 1
ATOM 693 O O . GLU A 1 91 ? -12.017 13.797 10.727 1.00 88.81 91 GLU A O 1
ATOM 698 N N . TRP A 1 92 ? -10.343 13.128 9.394 1.00 90.12 92 TRP A N 1
ATOM 699 C CA . TRP A 1 92 ? -11.054 11.937 8.910 1.00 90.12 92 TRP A CA 1
ATOM 700 C C . TRP A 1 92 ? -11.389 10.937 10.015 1.00 90.12 92 TRP A C 1
ATOM 702 O O . TRP A 1 92 ? -12.425 10.274 9.966 1.00 90.12 92 TRP A O 1
ATOM 712 N N . VAL A 1 93 ? -10.507 10.783 11.003 1.00 87.75 93 VAL A N 1
ATOM 713 C CA . VAL A 1 93 ? -10.770 9.897 12.141 1.00 87.75 93 VAL A CA 1
ATOM 714 C C . VAL A 1 93 ? -11.846 10.499 13.040 1.00 87.75 93 VAL A C 1
ATOM 716 O O . VAL A 1 93 ? -12.746 9.774 13.461 1.00 87.75 93 VAL A O 1
ATOM 719 N N . GLU A 1 94 ? -11.792 11.803 13.307 1.00 89.31 94 GLU A N 1
ATOM 720 C CA . GLU A 1 94 ? -12.758 12.504 14.156 1.00 89.31 94 GLU A CA 1
ATOM 721 C C . GLU A 1 94 ? -14.167 12.529 13.544 1.00 89.31 94 GLU A C 1
ATOM 723 O O . GLU A 1 94 ? -15.148 12.385 14.274 1.00 89.31 94 GLU A O 1
ATOM 728 N N . GLU A 1 95 ? -14.281 12.598 12.214 1.00 85.94 95 GLU A N 1
ATOM 729 C CA . GLU A 1 95 ? -15.550 12.451 11.483 1.00 85.94 95 GLU A CA 1
ATOM 730 C C . GLU A 1 95 ? -16.253 11.116 11.810 1.00 85.94 95 GLU A C 1
ATOM 732 O O . GLU A 1 95 ? -17.479 11.033 11.899 1.00 85.94 95 GLU A O 1
ATOM 737 N N . ILE A 1 96 ? -15.477 10.053 12.038 1.00 84.56 96 ILE A N 1
ATOM 738 C CA . ILE A 1 96 ? -15.995 8.686 12.170 1.00 84.56 96 ILE A CA 1
ATOM 739 C C . ILE A 1 96 ? -16.121 8.268 13.637 1.00 84.56 96 ILE A C 1
ATOM 741 O O . ILE A 1 96 ? -17.140 7.686 14.037 1.00 84.56 96 ILE A O 1
ATOM 745 N N . ALA A 1 97 ? -15.088 8.547 14.428 1.00 81.00 97 ALA A N 1
ATOM 746 C CA . ALA A 1 97 ? -14.958 8.148 15.825 1.00 81.00 97 ALA A CA 1
ATOM 747 C C . ALA A 1 97 ? -15.477 9.208 16.814 1.00 81.00 97 ALA A C 1
ATOM 749 O O . ALA A 1 97 ? -15.648 8.894 17.991 1.00 81.00 97 ALA A O 1
ATOM 750 N N . GLY A 1 98 ? -15.772 10.424 16.345 1.00 81.44 98 GLY A N 1
ATOM 751 C CA . GLY A 1 98 ? -16.077 11.579 17.186 1.00 81.44 98 GLY A CA 1
ATOM 752 C C . GLY A 1 98 ? -14.825 12.390 17.526 1.00 81.44 98 GLY A C 1
ATOM 753 O O . GLY A 1 98 ? -13.698 11.939 17.315 1.00 81.44 98 GLY A O 1
ATOM 754 N N . LYS A 1 99 ? -15.026 13.606 18.049 1.00 81.94 99 LYS A N 1
ATOM 755 C CA . LYS A 1 99 ? -13.932 14.530 18.383 1.00 81.94 99 LYS A CA 1
ATOM 756 C C . LYS A 1 99 ? -12.939 13.874 19.338 1.00 81.94 99 LYS A C 1
ATOM 758 O O . LYS A 1 99 ? -13.324 13.406 20.408 1.00 81.94 99 LYS A O 1
ATOM 763 N N . ILE A 1 100 ? -11.665 13.889 18.962 1.00 78.38 100 ILE A N 1
ATOM 764 C CA . ILE A 1 100 ? -10.572 13.443 19.815 1.00 78.38 100 ILE A CA 1
ATOM 765 C C . ILE A 1 100 ? -10.085 14.679 20.571 1.00 78.38 100 ILE A C 1
ATOM 767 O O . ILE A 1 100 ? -9.589 15.608 19.932 1.00 78.38 100 ILE A O 1
ATOM 771 N N . PRO A 1 101 ? -10.195 14.713 21.910 1.00 79.12 101 PRO A N 1
ATOM 772 C CA . PRO A 1 101 ? -9.718 15.846 22.684 1.00 79.12 101 PRO A CA 1
ATOM 773 C C . PRO A 1 101 ? -8.243 16.134 22.396 1.00 79.12 101 PRO A C 1
ATOM 775 O O . PRO A 1 101 ? -7.401 15.230 22.421 1.00 79.12 101 PRO A O 1
ATOM 778 N N . SER A 1 102 ? -7.935 17.397 22.109 1.00 76.19 102 SER A N 1
ATOM 779 C CA . SER A 1 102 ? -6.555 17.865 21.935 1.00 76.19 102 SER A CA 1
ATOM 780 C C . SER A 1 102 ? -5.848 18.050 23.277 1.00 76.19 102 SER A C 1
ATOM 782 O O . SER A 1 102 ? -4.624 17.947 23.340 1.00 76.19 102 SER A O 1
ATOM 784 N N . ASP A 1 103 ? -6.613 18.310 24.341 1.00 83.00 103 ASP A N 1
ATOM 785 C CA . ASP A 1 103 ? -6.098 18.442 25.698 1.00 83.00 103 ASP A CA 1
ATOM 786 C C . ASP A 1 103 ? -5.754 17.060 26.294 1.00 83.00 103 ASP A C 1
ATOM 788 O O . ASP A 1 103 ? -6.614 16.171 26.339 1.00 83.00 103 ASP A O 1
ATOM 792 N N . PRO A 1 104 ? -4.511 16.845 26.770 1.00 76.75 104 PRO A N 1
ATOM 793 C CA . PRO A 1 104 ? -4.107 15.582 27.380 1.00 76.75 104 PRO A CA 1
ATOM 794 C C . PRO A 1 104 ? -4.947 15.167 28.594 1.00 76.75 104 PRO A C 1
ATOM 796 O O . PRO A 1 104 ? -5.148 13.969 28.803 1.00 76.75 104 PRO A O 1
ATOM 799 N N . GLU A 1 105 ? -5.431 16.117 29.398 1.00 79.06 105 GLU A N 1
ATOM 800 C CA . GLU A 1 105 ? -6.253 15.821 30.579 1.00 79.06 105 GLU A CA 1
ATOM 801 C C . GLU A 1 105 ? -7.668 15.384 30.184 1.00 79.06 105 GLU A C 1
ATOM 803 O O . GLU A 1 105 ? -8.178 14.377 30.682 1.00 79.06 105 GLU A O 1
ATOM 808 N N . GLU A 1 106 ? -8.286 16.074 29.229 1.00 78.88 106 GLU A N 1
ATOM 809 C CA . GLU A 1 106 ? -9.571 15.671 28.657 1.00 78.88 106 GLU A CA 1
ATOM 810 C C . GLU A 1 106 ? -9.491 14.301 27.959 1.00 78.88 106 GLU A C 1
ATOM 812 O O . GLU A 1 106 ? -10.357 13.443 28.158 1.00 78.88 106 GLU A O 1
ATOM 817 N N . LEU A 1 107 ? -8.401 14.033 27.233 1.00 76.69 107 LEU A N 1
ATOM 818 C CA . LEU A 1 107 ? -8.138 12.722 26.640 1.00 76.69 107 LEU A CA 1
ATOM 819 C C . LEU A 1 107 ? -8.030 11.630 27.714 1.00 76.69 107 LEU A C 1
ATOM 821 O O . LEU A 1 107 ? -8.609 10.554 27.557 1.00 76.69 107 LEU A O 1
ATOM 825 N N . ARG A 1 108 ? -7.332 11.896 28.827 1.00 75.00 108 ARG A N 1
ATOM 826 C CA . ARG A 1 108 ? -7.243 10.960 29.963 1.00 75.00 108 ARG A CA 1
ATOM 827 C C . ARG A 1 108 ? -8.614 10.669 30.562 1.00 75.00 108 ARG A C 1
ATOM 829 O O . ARG A 1 108 ? -8.905 9.505 30.835 1.00 75.00 108 ARG A O 1
ATOM 836 N N . ARG A 1 109 ? -9.470 11.683 30.719 1.00 80.12 109 ARG A N 1
ATOM 837 C CA . ARG A 1 109 ? -10.850 11.503 31.207 1.00 80.12 109 ARG A CA 1
ATOM 838 C C . ARG A 1 109 ? -11.689 10.666 30.246 1.00 80.12 109 ARG A C 1
ATOM 840 O O . ARG A 1 109 ? -12.394 9.766 30.694 1.00 80.12 109 ARG A O 1
ATOM 847 N N . MET A 1 110 ? -11.571 10.910 28.942 1.00 76.38 110 MET A N 1
ATOM 848 C CA . MET A 1 110 ? -12.266 10.134 27.911 1.00 76.38 110 MET A CA 1
ATOM 849 C C . MET A 1 110 ? -11.773 8.681 27.840 1.00 76.38 110 MET A C 1
ATOM 851 O O . MET A 1 110 ? -12.553 7.760 27.608 1.00 76.38 110 MET A O 1
ATOM 855 N N . ILE A 1 111 ? -10.478 8.437 28.045 1.00 76.19 111 ILE A N 1
ATOM 856 C CA . ILE A 1 111 ? -9.947 7.073 28.143 1.00 76.19 111 ILE A CA 1
ATOM 857 C C . ILE A 1 111 ? -10.491 6.402 29.404 1.00 76.19 111 ILE A C 1
ATOM 859 O O . ILE A 1 111 ? -10.962 5.271 29.330 1.00 76.19 111 ILE A O 1
ATOM 863 N N . ALA A 1 112 ? -10.468 7.101 30.541 1.00 76.12 112 ALA A N 1
ATOM 864 C CA . ALA A 1 112 ? -10.950 6.574 31.811 1.00 76.12 112 ALA A CA 1
ATOM 865 C C . ALA A 1 112 ? -12.442 6.211 31.774 1.00 76.12 112 ALA A C 1
ATOM 867 O O . ALA A 1 112 ? -12.826 5.180 32.321 1.00 76.12 112 ALA A O 1
ATOM 868 N N . SER A 1 113 ? -13.275 7.001 31.089 1.00 76.69 113 SER A N 1
ATOM 869 C CA . SER A 1 113 ? -14.701 6.695 30.919 1.00 76.69 113 SER A CA 1
ATOM 870 C C . SER A 1 113 ? -14.961 5.490 30.008 1.00 76.69 113 SER A C 1
ATOM 872 O O . SER A 1 113 ? -15.971 4.808 30.179 1.00 76.69 113 SER A O 1
ATOM 874 N N . ASN A 1 114 ? -14.044 5.201 29.082 1.00 73.62 114 ASN A N 1
ATOM 875 C CA . ASN A 1 114 ? -14.108 4.062 28.165 1.00 73.62 114 ASN A CA 1
ATOM 876 C C . ASN A 1 114 ? -13.391 2.803 28.689 1.00 73.62 114 ASN A C 1
ATOM 878 O O . ASN A 1 114 ? -13.372 1.778 28.001 1.00 73.62 114 ASN A O 1
ATOM 882 N N . LEU A 1 115 ? -12.789 2.849 29.884 1.00 78.06 115 LEU A N 1
ATOM 883 C CA . LEU A 1 115 ? -12.181 1.668 30.493 1.00 78.06 115 LEU A CA 1
ATOM 884 C C . LEU A 1 115 ? -13.256 0.646 30.907 1.00 78.06 115 LEU A C 1
ATOM 886 O O . LEU A 1 115 ? -14.361 1.020 31.313 1.00 78.06 115 LEU A O 1
ATOM 890 N N . PRO A 1 116 ? -12.939 -0.660 30.861 1.00 77.69 116 PRO A N 1
ATOM 891 C CA . PRO A 1 116 ? -13.826 -1.686 31.391 1.00 77.69 116 PRO A CA 1
ATOM 892 C C . PRO A 1 116 ? -14.135 -1.439 32.874 1.00 77.69 116 PRO A C 1
ATOM 894 O O . PRO A 1 116 ? -13.236 -1.153 33.660 1.00 77.69 116 PRO A O 1
ATOM 897 N N . LYS A 1 117 ? -15.401 -1.590 33.280 1.00 78.06 117 LYS A N 1
ATOM 898 C CA . LYS A 1 117 ? -15.830 -1.354 34.674 1.00 78.06 117 LYS A CA 1
ATOM 899 C C . LYS A 1 117 ? -15.438 -2.483 35.636 1.00 78.06 117 LYS A C 1
ATOM 901 O O . LYS A 1 117 ? -15.367 -2.266 36.840 1.00 78.06 117 LYS A O 1
ATOM 906 N N . SER A 1 118 ? -15.204 -3.692 35.126 1.00 82.12 118 SER A N 1
ATOM 907 C CA . SER A 1 118 ? -14.834 -4.862 35.931 1.00 82.12 118 SER A CA 1
ATOM 908 C C . SER A 1 118 ? -13.318 -4.973 36.102 1.00 82.12 118 SER A C 1
ATOM 910 O O . SER A 1 118 ? -12.588 -4.924 35.109 1.00 82.12 118 SER A O 1
ATOM 912 N N . GLY A 1 119 ? -12.850 -5.226 37.328 1.00 77.69 119 GLY A N 1
ATOM 913 C CA . GLY A 1 119 ? -11.420 -5.341 37.644 1.00 77.69 119 GLY A CA 1
ATOM 914 C C . GLY A 1 119 ? -10.669 -6.410 36.839 1.00 77.69 119 GLY A C 1
ATOM 915 O O . GLY A 1 119 ? -9.507 -6.208 36.492 1.00 77.69 119 GLY A O 1
ATOM 916 N N . ASP A 1 120 ? -11.329 -7.509 36.469 1.00 77.94 120 ASP A N 1
ATOM 917 C CA . ASP A 1 120 ? -10.714 -8.566 35.655 1.00 77.94 120 ASP A CA 1
ATOM 918 C C . ASP A 1 120 ? -10.481 -8.129 34.207 1.00 77.94 120 ASP A C 1
ATOM 920 O O . ASP A 1 120 ? -9.379 -8.296 33.689 1.00 77.94 120 ASP A O 1
ATOM 924 N N . ALA A 1 121 ? -11.453 -7.452 33.591 1.00 73.31 121 ALA A N 1
ATOM 925 C CA . ALA A 1 121 ? -11.284 -6.885 32.252 1.00 73.31 121 ALA A CA 1
ATOM 926 C C . ALA A 1 121 ? -10.238 -5.754 32.219 1.00 73.31 121 ALA A C 1
ATOM 928 O O . ALA A 1 121 ? -9.535 -5.589 31.222 1.00 73.31 121 ALA A O 1
ATOM 929 N N . VAL A 1 122 ? -10.084 -4.993 33.310 1.00 77.62 122 VAL A N 1
ATOM 930 C CA . VAL A 1 122 ? -9.001 -4.000 33.438 1.00 77.62 122 VAL A CA 1
ATOM 931 C C . VAL A 1 122 ? -7.640 -4.690 33.511 1.00 77.62 122 VAL A C 1
ATOM 933 O O . VAL A 1 122 ? -6.706 -4.267 32.829 1.00 77.62 122 VAL A O 1
ATOM 936 N N . ARG A 1 123 ? -7.519 -5.771 34.293 1.00 78.12 123 ARG A N 1
ATOM 937 C CA . ARG A 1 123 ? -6.286 -6.571 34.372 1.00 78.12 123 ARG A CA 1
ATOM 938 C C . ARG A 1 123 ? -5.920 -7.170 33.020 1.00 78.12 123 ARG A C 1
ATOM 940 O O . ARG A 1 123 ? -4.773 -7.053 32.595 1.00 78.12 123 ARG A O 1
ATOM 947 N N . GLU A 1 124 ? -6.887 -7.749 32.321 1.00 78.69 124 GLU A N 1
ATOM 948 C CA . GLU A 1 124 ? -6.679 -8.311 30.989 1.00 78.69 124 GLU A CA 1
ATOM 949 C C . GLU A 1 124 ? -6.243 -7.238 29.981 1.00 78.69 124 GLU A C 1
ATOM 951 O O . GLU A 1 124 ? -5.268 -7.423 29.246 1.00 78.69 124 GLU A O 1
ATOM 956 N N . LEU A 1 125 ? -6.900 -6.074 29.986 1.00 77.69 125 LEU A N 1
ATOM 957 C CA . LEU A 1 125 ? -6.520 -4.942 29.145 1.00 77.69 125 LEU A CA 1
ATOM 958 C C . LEU A 1 125 ? -5.093 -4.466 29.448 1.00 77.69 125 LEU A C 1
ATOM 960 O O . LEU A 1 125 ? -4.315 -4.255 28.516 1.00 77.69 125 LEU A O 1
ATOM 964 N N . ALA A 1 126 ? -4.728 -4.336 30.724 1.00 79.12 126 ALA A N 1
ATOM 965 C CA . ALA A 1 126 ? -3.403 -3.895 31.149 1.00 79.12 126 ALA A CA 1
ATOM 966 C C . ALA A 1 126 ? -2.304 -4.885 30.732 1.00 79.12 126 ALA A C 1
ATOM 968 O O . ALA A 1 126 ? -1.272 -4.471 30.199 1.00 79.12 126 ALA A O 1
ATOM 969 N N . VAL A 1 127 ? -2.534 -6.191 30.902 1.00 80.25 127 VAL A N 1
ATOM 970 C CA . VAL A 1 127 ? -1.610 -7.242 30.443 1.00 80.25 127 VAL A CA 1
ATOM 971 C C . VAL A 1 127 ? -1.444 -7.173 28.925 1.00 80.25 127 VAL A C 1
ATOM 973 O O . VAL A 1 127 ? -0.318 -7.135 28.420 1.00 80.25 127 VAL A O 1
ATOM 976 N N . ASN A 1 128 ? -2.553 -7.066 28.192 1.00 76.75 128 ASN A N 1
ATOM 977 C CA . ASN A 1 128 ? -2.535 -6.954 26.739 1.00 76.75 128 ASN A CA 1
ATOM 978 C C . ASN A 1 128 ? -1.776 -5.704 26.273 1.00 76.75 128 ASN A C 1
ATOM 980 O O . ASN A 1 128 ? -0.925 -5.800 25.389 1.00 76.75 128 ASN A O 1
ATOM 984 N N . GLN A 1 129 ? -2.020 -4.539 26.871 1.00 76.56 129 GLN A N 1
ATOM 985 C CA . GLN A 1 129 ? -1.303 -3.303 26.546 1.00 76.56 129 GLN A CA 1
ATOM 986 C C . GLN A 1 129 ? 0.187 -3.380 26.921 1.00 76.56 129 GLN A C 1
ATOM 988 O O . GLN A 1 129 ? 1.039 -2.948 26.141 1.00 76.56 129 GLN A O 1
ATOM 993 N N . GLY A 1 130 ? 0.527 -3.997 28.056 1.00 76.31 130 GLY A N 1
ATOM 994 C CA . GLY A 1 130 ? 1.908 -4.192 28.503 1.00 76.31 130 GLY A CA 1
ATOM 995 C C . GLY A 1 130 ? 2.730 -5.044 27.535 1.00 76.31 130 GLY A C 1
ATOM 996 O O . GLY A 1 130 ? 3.816 -4.638 27.108 1.00 76.31 130 GLY A O 1
ATOM 997 N N . VAL A 1 131 ? 2.182 -6.183 27.095 1.00 77.44 131 VAL A N 1
ATOM 998 C CA . VAL A 1 131 ? 2.808 -7.037 26.068 1.00 77.44 131 VAL A CA 1
ATOM 999 C C . VAL A 1 131 ? 3.013 -6.261 24.763 1.00 77.44 131 VAL A C 1
ATOM 1001 O O . VAL A 1 131 ? 4.032 -6.410 24.083 1.00 77.44 131 VAL A O 1
ATOM 1004 N N . GLN A 1 132 ? 2.066 -5.398 24.403 1.00 71.12 132 GLN A N 1
ATOM 1005 C CA . GLN A 1 132 ? 2.141 -4.607 23.177 1.00 71.12 132 GLN A CA 1
ATOM 1006 C C . GLN A 1 132 ? 3.213 -3.521 23.229 1.00 71.12 132 GLN A C 1
ATOM 1008 O O . GLN A 1 132 ? 3.956 -3.369 22.258 1.00 71.12 132 GLN A O 1
ATOM 1013 N N . LEU A 1 133 ? 3.325 -2.803 24.347 1.00 76.88 133 LEU A N 1
ATOM 1014 C CA . LEU A 1 133 ? 4.368 -1.798 24.552 1.00 76.88 133 LEU A CA 1
ATOM 1015 C C . LEU A 1 133 ? 5.762 -2.424 24.516 1.00 76.88 133 LEU A C 1
ATOM 1017 O O . LEU A 1 133 ? 6.655 -1.887 23.864 1.00 76.88 133 LEU A O 1
ATOM 1021 N N . GLN A 1 134 ? 5.938 -3.591 25.138 1.00 76.62 134 GLN A N 1
ATOM 1022 C CA . GLN A 1 134 ? 7.194 -4.344 25.071 1.00 76.62 134 GLN A CA 1
ATOM 1023 C C . GLN A 1 134 ? 7.560 -4.718 23.627 1.00 76.62 134 GLN A C 1
ATOM 1025 O O . GLN A 1 134 ? 8.691 -4.499 23.192 1.00 76.62 134 GLN A O 1
ATOM 1030 N N . ARG A 1 135 ? 6.593 -5.203 22.835 1.00 72.25 135 ARG A N 1
ATOM 1031 C CA . ARG A 1 135 ? 6.814 -5.521 21.411 1.00 72.25 135 ARG A CA 1
ATOM 1032 C C . ARG A 1 135 ? 7.183 -4.287 20.584 1.00 72.25 135 ARG A C 1
ATOM 1034 O O . ARG A 1 135 ? 8.071 -4.376 19.737 1.00 72.25 135 ARG A O 1
ATOM 1041 N N . LEU A 1 136 ? 6.521 -3.153 20.818 1.00 71.12 136 LEU A N 1
ATOM 1042 C CA . LEU A 1 136 ? 6.823 -1.888 20.139 1.00 71.12 136 LEU A CA 1
ATOM 1043 C C . LEU A 1 136 ? 8.233 -1.403 20.471 1.00 71.12 136 LEU A C 1
ATOM 1045 O O . LEU A 1 136 ? 9.006 -1.139 19.555 1.00 71.12 136 LEU A O 1
ATOM 1049 N N . ARG A 1 137 ? 8.596 -1.382 21.758 1.00 74.75 137 ARG A N 1
ATOM 1050 C CA . ARG A 1 137 ? 9.946 -1.026 22.215 1.00 74.75 137 ARG A CA 1
ATOM 1051 C C . ARG A 1 137 ? 11.008 -1.934 21.602 1.00 74.75 137 ARG A C 1
ATOM 1053 O O . ARG A 1 137 ? 11.995 -1.440 21.073 1.00 74.75 137 ARG A O 1
ATOM 1060 N N . ALA A 1 138 ? 10.775 -3.246 21.572 1.00 75.94 138 ALA A N 1
ATOM 1061 C CA . ALA A 1 138 ? 11.693 -4.192 20.942 1.00 75.94 138 ALA A CA 1
ATOM 1062 C C . ALA A 1 138 ? 11.837 -3.969 19.425 1.00 75.94 138 ALA A C 1
ATOM 1064 O O . ALA A 1 138 ? 12.913 -4.180 18.865 1.00 75.94 138 ALA A O 1
ATOM 1065 N N . ARG A 1 139 ? 10.765 -3.558 18.734 1.00 69.50 139 ARG A N 1
ATOM 1066 C CA . ARG A 1 139 ? 10.806 -3.254 17.297 1.00 69.50 139 ARG A CA 1
ATOM 1067 C C . ARG A 1 139 ? 11.528 -1.939 17.015 1.00 69.50 139 ARG A C 1
ATOM 1069 O O . ARG A 1 139 ? 12.336 -1.914 16.092 1.00 69.50 139 ARG A O 1
ATOM 1076 N N . LEU A 1 140 ? 11.273 -0.901 17.810 1.00 70.69 140 LEU A N 1
ATOM 1077 C CA . LEU A 1 140 ? 11.980 0.379 17.723 1.00 70.69 140 LEU A CA 1
ATOM 1078 C C . LEU A 1 140 ? 13.474 0.190 17.982 1.00 70.69 140 LEU A C 1
ATOM 1080 O O . LEU A 1 140 ? 14.270 0.524 17.114 1.00 70.69 140 LEU A O 1
ATOM 1084 N N . ALA A 1 141 ? 13.846 -0.512 19.054 1.00 75.38 141 ALA A N 1
ATOM 1085 C CA . ALA A 1 141 ? 15.244 -0.814 19.358 1.00 75.38 141 ALA A CA 1
ATOM 1086 C C . ALA A 1 141 ? 15.955 -1.577 18.219 1.00 75.38 141 ALA A C 1
ATOM 1088 O O . ALA A 1 141 ? 17.137 -1.365 17.958 1.00 75.38 141 ALA A O 1
ATOM 1089 N N . ARG A 1 142 ? 15.254 -2.459 17.492 1.00 68.00 142 ARG A N 1
ATOM 1090 C CA . ARG A 1 142 ? 15.805 -3.163 16.313 1.00 68.00 142 ARG A CA 1
ATOM 1091 C C . ARG A 1 142 ? 15.991 -2.265 15.090 1.00 68.00 142 ARG A C 1
ATOM 1093 O O . ARG A 1 142 ? 16.885 -2.531 14.289 1.00 68.00 142 ARG A O 1
ATOM 1100 N N . LEU A 1 143 ? 15.124 -1.271 14.917 1.00 65.50 143 LEU A N 1
ATOM 1101 C CA . LEU A 1 143 ? 15.232 -0.285 13.841 1.00 65.50 143 LEU A CA 1
ATOM 1102 C C . LEU A 1 143 ? 16.363 0.704 14.143 1.00 65.50 143 LEU A C 1
ATOM 1104 O O . LEU A 1 143 ? 17.210 0.927 13.285 1.00 65.50 143 LEU A O 1
ATOM 1108 N N . GLU A 1 144 ? 16.427 1.200 15.379 1.00 70.62 144 GLU A N 1
ATOM 1109 C CA . GLU A 1 144 ? 17.463 2.120 15.866 1.00 70.62 144 GLU A CA 1
ATOM 1110 C C . GLU A 1 144 ? 18.857 1.478 15.869 1.00 70.62 144 GLU A C 1
ATOM 1112 O O . GLU A 1 144 ? 19.832 2.109 15.478 1.00 70.62 144 GLU A O 1
ATOM 1117 N N . SER A 1 145 ? 18.966 0.195 16.231 1.00 66.56 145 SER A N 1
ATOM 1118 C CA . SER A 1 145 ? 20.248 -0.531 16.228 1.00 66.56 145 SER A CA 1
ATOM 1119 C C . SER A 1 145 ? 20.742 -0.959 14.838 1.00 66.56 145 SER A C 1
ATOM 1121 O O . SER A 1 145 ? 21.772 -1.627 14.742 1.00 66.56 145 SER A O 1
ATOM 1123 N N . GLY A 1 146 ? 20.019 -0.652 13.751 1.00 57.88 146 GLY A N 1
ATOM 1124 C CA . GLY A 1 146 ? 20.442 -0.980 12.381 1.00 57.88 146 GLY A CA 1
ATOM 1125 C C . GLY A 1 146 ? 20.601 -2.484 12.087 1.00 57.88 146 GLY A C 1
ATOM 1126 O O . GLY A 1 146 ? 21.111 -2.866 11.031 1.00 57.88 146 GLY A O 1
ATOM 1127 N N . GLN A 1 147 ? 20.147 -3.370 12.984 1.00 54.25 147 GLN A N 1
ATOM 1128 C CA . GLN A 1 147 ? 20.370 -4.821 12.903 1.00 54.25 147 GLN A CA 1
ATOM 1129 C C . GLN A 1 147 ? 19.755 -5.490 11.661 1.00 54.25 147 GLN A C 1
ATOM 1131 O O . GLN A 1 147 ? 20.154 -6.606 11.311 1.00 54.25 147 GLN A O 1
ATOM 1136 N N . MET A 1 148 ? 18.813 -4.838 10.966 1.00 47.50 148 MET A N 1
ATOM 1137 C CA . MET A 1 148 ? 18.299 -5.347 9.688 1.00 47.50 148 MET A CA 1
ATOM 1138 C C . MET A 1 148 ? 19.375 -5.381 8.590 1.00 47.50 148 MET A C 1
ATOM 1140 O O . MET A 1 148 ? 19.399 -6.338 7.813 1.00 47.50 148 MET A O 1
ATOM 1144 N N . ASN A 1 149 ? 20.311 -4.425 8.568 1.00 51.38 149 ASN A N 1
ATOM 1145 C CA . ASN A 1 149 ? 21.344 -4.350 7.526 1.00 51.38 149 ASN A CA 1
ATOM 1146 C C . ASN A 1 149 ? 22.443 -5.412 7.713 1.00 51.38 149 ASN A C 1
ATOM 1148 O O . ASN A 1 149 ? 22.887 -6.028 6.741 1.00 51.38 149 ASN A O 1
ATOM 1152 N N . ASN A 1 150 ? 22.813 -5.728 8.959 1.00 49.72 150 ASN A N 1
ATOM 1153 C CA . ASN A 1 150 ? 23.881 -6.699 9.238 1.00 49.72 150 ASN A CA 1
ATOM 1154 C C . ASN A 1 150 ? 23.485 -8.151 8.924 1.00 49.72 150 ASN A C 1
ATOM 1156 O O . ASN A 1 150 ? 24.316 -8.933 8.457 1.00 49.72 150 ASN A O 1
ATOM 1160 N N . ARG A 1 151 ? 22.211 -8.530 9.104 1.00 50.97 151 ARG A N 1
ATOM 1161 C CA . ARG A 1 151 ? 21.744 -9.884 8.745 1.00 50.97 151 ARG A CA 1
ATOM 1162 C C . ARG A 1 151 ? 21.663 -10.123 7.236 1.00 50.97 151 ARG A C 1
ATOM 1164 O O . ARG A 1 151 ? 21.800 -11.272 6.818 1.00 50.97 151 ARG A O 1
ATOM 1171 N N . MET A 1 152 ? 21.463 -9.082 6.422 1.00 47.66 152 MET A N 1
ATOM 1172 C CA . MET A 1 152 ? 21.541 -9.216 4.962 1.00 47.66 152 MET A CA 1
ATOM 1173 C C . MET A 1 152 ? 22.989 -9.301 4.467 1.00 47.66 152 MET A C 1
ATOM 1175 O O . MET A 1 152 ? 23.264 -10.109 3.584 1.00 47.66 152 MET A O 1
ATOM 1179 N N . GLN A 1 153 ? 23.930 -8.563 5.066 1.00 51.97 153 GLN A N 1
ATOM 1180 C CA . GLN A 1 153 ? 25.343 -8.626 4.664 1.00 51.97 153 GLN A CA 1
ATOM 1181 C C . GLN A 1 153 ? 26.034 -9.948 5.039 1.00 51.97 153 GLN A C 1
ATOM 1183 O O . GLN A 1 153 ? 26.901 -10.415 4.300 1.00 51.97 153 GLN A O 1
ATOM 1188 N N . GLN A 1 154 ? 25.621 -10.606 6.128 1.00 51.91 154 GLN A N 1
ATOM 1189 C CA . GLN A 1 154 ? 26.178 -11.909 6.524 1.00 51.91 154 GLN A CA 1
ATOM 1190 C C . GLN A 1 154 ? 25.633 -13.100 5.718 1.00 51.91 154 GLN A C 1
ATOM 1192 O O . GLN A 1 154 ? 26.168 -14.202 5.812 1.00 51.91 154 GLN A O 1
ATOM 1197 N N . ARG A 1 155 ? 24.615 -12.903 4.870 1.00 49.69 155 ARG A N 1
ATOM 1198 C CA . ARG A 1 155 ? 24.142 -13.916 3.913 1.00 49.69 155 ARG A CA 1
ATOM 1199 C C . ARG A 1 155 ? 24.876 -13.804 2.574 1.00 49.69 155 ARG A C 1
ATOM 1201 O O . ARG A 1 155 ? 24.251 -13.772 1.518 1.00 49.69 155 ARG A O 1
ATOM 1208 N N . ARG A 1 156 ? 26.211 -13.797 2.586 1.00 47.41 156 ARG A N 1
ATOM 1209 C CA . ARG A 1 156 ? 26.952 -14.254 1.401 1.00 47.41 156 ARG A CA 1
ATOM 1210 C C . ARG A 1 156 ? 26.767 -15.772 1.336 1.00 47.41 156 ARG A C 1
ATOM 1212 O O . ARG A 1 156 ? 27.086 -16.436 2.321 1.00 47.41 156 ARG A O 1
ATOM 1219 N N . PRO A 1 157 ? 26.219 -16.347 0.252 1.00 47.84 157 PRO A N 1
ATOM 1220 C CA . PRO A 1 157 ? 26.064 -17.790 0.164 1.00 47.84 157 PRO A CA 1
ATOM 1221 C C . PRO A 1 157 ? 27.454 -18.425 0.194 1.00 47.84 157 PRO A C 1
ATOM 1223 O O . PRO A 1 157 ? 28.215 -18.344 -0.770 1.00 47.84 157 PRO A O 1
ATOM 1226 N N . GLN A 1 158 ? 27.795 -19.036 1.326 1.00 49.81 158 GLN A N 1
ATOM 1227 C CA . GLN A 1 158 ? 28.967 -19.882 1.448 1.00 49.81 158 GLN A CA 1
ATOM 1228 C C . GLN A 1 158 ? 28.740 -21.054 0.493 1.00 49.81 158 GLN A C 1
ATOM 1230 O O . GLN A 1 158 ? 27.850 -21.881 0.692 1.00 49.81 158 GLN A O 1
ATOM 1235 N N . ARG A 1 159 ? 29.474 -21.041 -0.621 1.00 45.53 159 ARG A N 1
ATOM 1236 C CA . ARG A 1 159 ? 29.409 -22.038 -1.688 1.00 45.53 159 ARG A CA 1
ATOM 1237 C C . ARG A 1 159 ? 29.833 -23.378 -1.086 1.00 45.53 159 ARG A C 1
ATOM 1239 O O . ARG A 1 159 ? 31.022 -23.673 -1.025 1.00 45.53 159 ARG A O 1
ATOM 1246 N N . MET A 1 160 ? 28.872 -24.151 -0.580 1.00 43.50 160 MET A N 1
ATOM 1247 C CA . MET A 1 160 ? 29.133 -25.502 -0.092 1.00 43.50 160 MET A CA 1
ATOM 1248 C C . MET A 1 160 ? 29.717 -26.310 -1.250 1.00 43.50 160 MET A C 1
ATOM 1250 O O . MET A 1 160 ? 29.089 -26.446 -2.304 1.00 43.50 160 MET A O 1
ATOM 1254 N N . LYS A 1 161 ? 30.952 -26.787 -1.066 1.00 45.88 161 LYS A N 1
ATOM 1255 C CA . LYS A 1 161 ? 31.559 -27.780 -1.948 1.00 45.88 161 LYS A CA 1
ATOM 1256 C C . LYS A 1 161 ? 30.664 -29.015 -1.913 1.00 45.88 161 LYS A C 1
ATOM 1258 O O . LYS A 1 161 ? 30.292 -29.501 -0.850 1.00 45.88 161 LYS A O 1
ATOM 1263 N N . ARG A 1 162 ? 30.231 -29.433 -3.096 1.00 39.91 162 ARG A N 1
ATOM 1264 C CA . ARG A 1 162 ? 29.335 -30.563 -3.294 1.00 39.91 162 ARG A CA 1
ATOM 1265 C C . ARG A 1 162 ? 30.202 -31.808 -3.416 1.00 39.91 162 ARG A C 1
ATOM 1267 O O . ARG A 1 162 ? 30.629 -32.127 -4.521 1.00 39.91 162 ARG A O 1
ATOM 1274 N N . ASP A 1 163 ? 30.462 -32.473 -2.301 1.00 38.38 163 ASP A N 1
ATOM 1275 C CA . ASP A 1 163 ? 30.963 -33.843 -2.340 1.00 38.38 163 ASP A CA 1
ATOM 1276 C C . ASP A 1 163 ? 29.801 -34.776 -2.732 1.00 38.38 163 ASP A C 1
ATOM 1278 O O . ASP A 1 163 ? 28.650 -34.590 -2.322 1.00 38.38 163 ASP A O 1
ATOM 1282 N N . ALA A 1 164 ? 30.082 -35.698 -3.650 1.00 45.66 164 ALA A N 1
ATOM 1283 C CA . ALA A 1 164 ? 29.121 -36.604 -4.278 1.00 45.66 164 ALA A CA 1
ATOM 1284 C C . ALA A 1 164 ? 28.792 -37.827 -3.376 1.00 45.66 164 ALA A C 1
ATOM 1286 O O . ALA A 1 164 ? 29.239 -37.897 -2.237 1.00 45.66 164 ALA A O 1
ATOM 1287 N N . PRO A 1 165 ? 27.987 -38.801 -3.838 1.00 46.56 165 PRO A N 1
ATOM 1288 C CA . PRO A 1 165 ? 26.534 -38.804 -3.746 1.00 46.56 165 PRO A CA 1
ATOM 1289 C C . PRO A 1 165 ? 26.044 -39.914 -2.799 1.00 46.56 165 PRO A C 1
ATOM 1291 O O . PRO A 1 165 ? 26.356 -41.082 -3.005 1.00 46.56 165 PRO A O 1
ATOM 1294 N N . ASN A 1 166 ? 25.201 -39.593 -1.812 1.00 37.38 166 ASN A N 1
ATOM 1295 C CA . ASN A 1 166 ? 24.499 -40.635 -1.060 1.00 37.38 166 ASN A CA 1
ATOM 1296 C C . ASN A 1 166 ? 23.117 -40.891 -1.679 1.00 37.38 166 ASN A C 1
ATOM 1298 O O . ASN A 1 166 ? 22.210 -40.056 -1.619 1.00 37.38 166 ASN A O 1
ATOM 1302 N N . ALA A 1 167 ? 23.000 -42.045 -2.331 1.00 45.16 167 ALA A N 1
ATOM 1303 C CA . ALA A 1 167 ? 21.794 -42.556 -2.953 1.00 45.16 167 ALA A CA 1
ATOM 1304 C C . ALA A 1 167 ? 20.832 -43.093 -1.882 1.00 45.16 167 ALA A C 1
ATOM 1306 O O . ALA A 1 167 ? 20.826 -44.278 -1.570 1.00 45.16 167 ALA A O 1
ATOM 1307 N N . ALA A 1 168 ? 19.968 -42.228 -1.355 1.00 43.78 168 ALA A N 1
ATOM 1308 C CA . ALA A 1 168 ? 18.769 -42.650 -0.638 1.00 43.78 168 ALA A CA 1
ATOM 1309 C C . ALA A 1 168 ? 17.546 -42.012 -1.305 1.00 43.78 168 ALA A C 1
ATOM 1311 O O . ALA A 1 168 ? 17.327 -40.800 -1.263 1.00 43.78 168 ALA A O 1
ATOM 1312 N N . ARG A 1 169 ? 16.794 -42.868 -1.999 1.00 44.12 169 ARG A N 1
ATOM 1313 C CA . ARG A 1 169 ? 15.612 -42.567 -2.808 1.00 44.12 169 ARG A CA 1
ATOM 1314 C C . ARG A 1 169 ? 14.554 -41.835 -1.971 1.00 44.12 169 ARG A C 1
ATOM 1316 O O . ARG A 1 169 ? 13.956 -42.421 -1.077 1.00 44.12 169 ARG A O 1
ATOM 1323 N N . ARG A 1 170 ? 14.281 -40.571 -2.305 1.00 41.03 170 ARG A N 1
ATOM 1324 C CA . ARG A 1 170 ? 12.986 -39.930 -2.025 1.00 41.03 170 ARG A CA 1
ATOM 1325 C C . ARG A 1 170 ? 12.099 -40.106 -3.262 1.00 41.03 170 ARG A C 1
ATOM 1327 O O . ARG A 1 170 ? 12.622 -39.942 -4.366 1.00 41.03 170 ARG A O 1
ATOM 1334 N N . PRO A 1 171 ? 10.805 -40.433 -3.116 1.00 39.62 171 PRO A N 1
ATOM 1335 C CA . PRO A 1 171 ? 9.917 -40.588 -4.259 1.00 39.62 171 PRO A CA 1
ATOM 1336 C C . PRO A 1 171 ? 9.813 -39.252 -5.000 1.00 39.62 171 PRO A C 1
ATOM 1338 O O . PRO A 1 171 ? 9.501 -38.211 -4.418 1.00 39.62 171 PRO A O 1
ATOM 1341 N N . VAL A 1 172 ? 10.168 -39.289 -6.281 1.00 39.88 172 VAL A N 1
ATOM 1342 C CA . VAL A 1 172 ? 10.135 -38.149 -7.191 1.00 39.88 172 VAL A CA 1
ATOM 1343 C C . VAL A 1 172 ? 8.670 -37.899 -7.527 1.00 39.88 172 VAL A C 1
ATOM 1345 O O . VAL A 1 172 ? 8.115 -38.558 -8.396 1.00 39.88 172 VAL A O 1
ATOM 1348 N N . ALA A 1 173 ? 8.034 -36.961 -6.827 1.00 42.88 173 ALA A N 1
ATOM 1349 C CA . ALA A 1 173 ? 6.867 -36.295 -7.388 1.00 42.88 173 ALA A CA 1
ATOM 1350 C C . ALA A 1 173 ? 7.321 -35.642 -8.700 1.00 42.88 173 ALA A C 1
ATOM 1352 O O . ALA A 1 173 ? 8.328 -34.926 -8.697 1.00 42.88 173 ALA A O 1
ATOM 1353 N N . GLU A 1 174 ? 6.636 -35.964 -9.799 1.00 43.16 174 GLU A N 1
ATOM 1354 C CA . GLU A 1 174 ? 6.945 -35.546 -11.167 1.00 43.16 174 GLU A CA 1
ATOM 1355 C C . GLU A 1 174 ? 7.315 -34.064 -11.223 1.00 43.16 174 GLU A C 1
ATOM 1357 O O . GLU A 1 174 ? 6.493 -33.147 -11.180 1.00 43.16 174 GLU A O 1
ATOM 1362 N N . ARG A 1 175 ? 8.623 -33.826 -11.273 1.00 42.28 175 ARG A N 1
ATOM 1363 C CA . ARG A 1 175 ? 9.188 -32.508 -11.469 1.00 42.28 175 ARG A CA 1
ATOM 1364 C C . ARG A 1 175 ? 9.059 -32.235 -12.956 1.00 42.28 175 ARG A C 1
ATOM 1366 O O . ARG A 1 175 ? 9.807 -32.819 -13.736 1.00 42.28 175 ARG A O 1
ATOM 1373 N N . ASN A 1 176 ? 8.119 -31.360 -13.318 1.00 41.62 176 ASN A N 1
ATOM 1374 C CA . ASN A 1 176 ? 8.015 -30.764 -14.651 1.00 41.62 176 ASN A CA 1
ATOM 1375 C C . ASN A 1 176 ? 9.420 -30.565 -15.249 1.00 41.62 176 ASN A C 1
ATOM 1377 O O . ASN A 1 176 ? 10.266 -29.958 -14.571 1.00 41.62 176 ASN A O 1
ATOM 1381 N N . PRO A 1 177 ? 9.704 -31.072 -16.463 1.00 43.16 177 PRO A N 1
ATOM 1382 C CA . PRO A 1 177 ? 11.036 -30.982 -17.036 1.00 43.16 177 PRO A CA 1
ATOM 1383 C C . PRO A 1 177 ? 11.426 -29.506 -17.126 1.00 43.16 177 PRO A C 1
ATOM 1385 O O . PRO A 1 177 ? 10.712 -28.679 -17.697 1.00 43.16 177 PRO A O 1
ATOM 1388 N N . ALA A 1 178 ? 12.545 -29.158 -16.488 1.00 48.56 178 ALA A N 1
ATOM 1389 C CA . ALA A 1 178 ? 13.092 -27.815 -16.549 1.00 48.56 178 ALA A CA 1
ATOM 1390 C C . ALA A 1 178 ? 13.325 -27.462 -18.024 1.00 48.56 178 ALA A C 1
ATOM 1392 O O . ALA A 1 178 ? 14.111 -28.131 -18.695 1.00 48.56 178 ALA A O 1
ATOM 1393 N N . LYS A 1 179 ? 12.627 -26.430 -18.524 1.00 49.44 179 LYS A N 1
ATOM 1394 C CA . LYS A 1 179 ? 12.839 -25.907 -19.880 1.00 49.44 179 LYS A CA 1
ATOM 1395 C C . LYS A 1 179 ? 14.348 -25.703 -20.105 1.00 49.44 179 LYS A C 1
ATOM 1397 O O . LYS A 1 179 ? 14.995 -25.124 -19.222 1.00 49.44 179 LYS A O 1
ATOM 1402 N N . PRO A 1 180 ? 14.906 -26.162 -21.239 1.00 48.69 180 PRO A N 1
ATOM 1403 C CA . PRO A 1 180 ? 16.339 -26.101 -21.501 1.00 48.69 180 PRO A CA 1
ATOM 1404 C C . PRO A 1 180 ? 16.864 -24.665 -21.380 1.00 48.69 180 PRO A C 1
ATOM 1406 O O . PRO A 1 180 ? 16.155 -23.693 -21.657 1.00 48.69 180 PRO A O 1
ATOM 1409 N N . ALA A 1 181 ? 18.110 -24.528 -20.920 1.00 51.97 181 ALA A N 1
ATOM 1410 C CA . ALA A 1 181 ? 18.782 -23.240 -20.831 1.00 51.97 181 ALA A CA 1
ATOM 1411 C C . ALA A 1 181 ? 18.902 -22.645 -22.241 1.00 51.97 181 ALA A C 1
ATOM 1413 O O . ALA A 1 181 ? 19.683 -23.123 -23.060 1.00 51.97 181 ALA A O 1
ATOM 1414 N N . VAL A 1 182 ? 18.091 -21.626 -22.527 1.00 58.84 182 VAL A N 1
ATOM 1415 C CA . VAL A 1 182 ? 18.130 -20.895 -23.797 1.00 58.84 182 VAL A CA 1
ATOM 1416 C C . VAL A 1 182 ? 19.532 -20.305 -23.959 1.00 58.84 182 VAL A C 1
ATOM 1418 O O . VAL A 1 182 ? 20.022 -19.629 -23.047 1.00 58.84 182 VAL A O 1
ATOM 1421 N N . LYS A 1 183 ? 20.192 -20.600 -25.086 1.00 63.00 183 LYS A N 1
ATOM 1422 C CA . LYS A 1 183 ? 21.495 -20.022 -25.430 1.00 63.00 183 LYS A CA 1
ATOM 1423 C C . LYS A 1 183 ? 21.320 -18.506 -25.533 1.00 63.00 183 LYS A C 1
ATOM 1425 O O . LYS A 1 183 ? 20.531 -18.031 -26.339 1.00 63.00 183 LYS A O 1
ATOM 1430 N N . ARG A 1 184 ? 22.005 -17.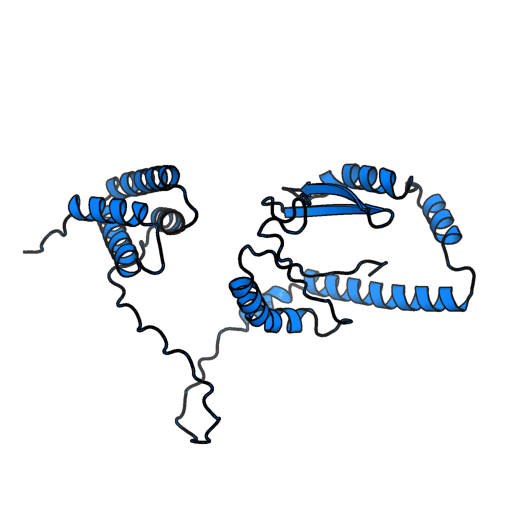766 -24.661 1.00 71.12 184 ARG A N 1
ATOM 1431 C CA . ARG A 1 184 ? 21.999 -16.299 -24.672 1.00 71.12 184 ARG A CA 1
ATOM 1432 C C . ARG A 1 184 ? 22.974 -15.842 -25.744 1.00 71.12 184 ARG A C 1
ATOM 1434 O O . ARG A 1 184 ? 24.143 -16.214 -25.681 1.00 71.12 184 ARG A O 1
ATOM 1441 N N . GLU A 1 185 ? 22.499 -15.052 -26.692 1.00 74.94 185 GLU A N 1
ATOM 1442 C CA . GLU A 1 185 ? 23.329 -14.462 -27.741 1.00 74.94 185 GLU A CA 1
ATOM 1443 C C . GLU A 1 185 ? 23.337 -12.949 -27.539 1.00 74.94 185 GLU A C 1
ATOM 1445 O O . GLU A 1 185 ? 22.278 -12.335 -27.557 1.00 74.94 185 GLU A O 1
ATOM 1450 N N . GLY A 1 186 ? 24.508 -12.356 -27.302 1.00 78.94 186 GLY A N 1
ATOM 1451 C CA . GLY A 1 186 ? 24.662 -10.930 -26.995 1.00 78.94 186 GLY A CA 1
ATOM 1452 C C . GLY A 1 186 ? 24.991 -10.626 -25.531 1.00 78.94 186 GLY A C 1
ATOM 1453 O O . GLY A 1 186 ? 25.113 -11.527 -24.696 1.00 78.94 186 GLY A O 1
ATOM 1454 N N . ALA A 1 187 ? 25.138 -9.338 -25.220 1.00 78.88 187 ALA A N 1
ATOM 1455 C CA . ALA A 1 187 ? 25.554 -8.837 -23.912 1.00 78.88 187 ALA A CA 1
ATOM 1456 C C . ALA A 1 187 ? 24.725 -7.610 -23.492 1.00 78.88 187 ALA A C 1
ATOM 1458 O O . ALA A 1 187 ? 24.305 -6.833 -24.352 1.00 78.88 187 ALA A O 1
ATOM 1459 N N . PRO A 1 188 ? 24.462 -7.420 -22.184 1.00 80.50 188 PRO A N 1
ATOM 1460 C CA . PRO A 1 188 ? 23.902 -6.165 -21.699 1.00 80.50 188 PRO A CA 1
ATOM 1461 C C . PRO A 1 188 ? 24.891 -5.011 -21.962 1.00 80.50 188 PRO A C 1
ATOM 1463 O O . PRO A 1 188 ? 26.098 -5.252 -21.961 1.00 80.50 188 PRO A O 1
ATOM 1466 N N . PRO A 1 189 ? 24.403 -3.779 -22.181 1.00 83.38 189 PRO A N 1
ATOM 1467 C CA . PRO A 1 189 ? 25.268 -2.620 -22.369 1.00 83.38 189 PRO A CA 1
ATOM 1468 C C . PRO A 1 189 ? 26.009 -2.292 -21.067 1.00 83.38 189 PRO A C 1
ATOM 1470 O O . PRO A 1 189 ? 25.489 -2.545 -19.977 1.00 83.38 189 PRO A O 1
ATOM 1473 N N . ASP A 1 190 ? 27.203 -1.714 -21.178 1.00 79.81 190 ASP A N 1
ATOM 1474 C CA . ASP A 1 190 ? 27.981 -1.246 -20.023 1.00 79.81 190 ASP A CA 1
ATOM 1475 C C . ASP A 1 190 ? 27.569 0.177 -19.611 1.00 79.81 190 ASP A C 1
ATOM 1477 O O . ASP A 1 190 ? 27.683 0.544 -18.443 1.00 79.81 190 ASP A O 1
ATOM 1481 N N . ASP A 1 191 ? 27.048 0.964 -20.559 1.00 83.62 191 ASP A N 1
ATOM 1482 C CA . ASP A 1 191 ? 26.529 2.313 -20.325 1.00 83.62 191 ASP A CA 1
ATOM 1483 C C . ASP A 1 191 ? 25.269 2.299 -19.439 1.00 83.62 191 ASP A C 1
ATOM 1485 O O . ASP A 1 191 ? 24.315 1.548 -19.675 1.00 83.62 191 ASP A O 1
ATOM 1489 N N . ALA A 1 192 ? 25.265 3.141 -18.401 1.00 82.31 192 ALA A N 1
ATOM 1490 C CA . ALA A 1 192 ? 24.202 3.181 -17.398 1.00 82.31 192 ALA A CA 1
ATOM 1491 C C . ALA A 1 192 ? 22.851 3.633 -17.984 1.00 82.31 192 ALA A C 1
ATOM 1493 O O . ALA A 1 192 ? 21.804 3.094 -17.605 1.00 82.31 192 ALA A O 1
ATOM 1494 N N . ASP A 1 193 ? 22.874 4.560 -18.943 1.00 81.06 193 ASP A N 1
ATOM 1495 C CA . ASP A 1 193 ? 21.672 5.107 -19.575 1.00 81.06 193 ASP A CA 1
ATOM 1496 C C . ASP A 1 193 ? 21.054 4.087 -20.541 1.00 81.06 193 ASP A C 1
ATOM 1498 O O . ASP A 1 193 ? 19.841 3.842 -20.506 1.00 81.06 193 ASP A O 1
ATOM 1502 N N . LEU A 1 194 ? 21.885 3.379 -21.316 1.00 84.75 194 LEU A N 1
ATOM 1503 C CA . LEU A 1 194 ? 21.450 2.236 -22.124 1.00 84.75 194 LEU A CA 1
ATOM 1504 C C . LEU A 1 194 ? 20.926 1.081 -21.258 1.00 84.75 194 LEU A C 1
ATOM 1506 O O . LEU A 1 194 ? 19.944 0.443 -21.633 1.00 84.75 194 LEU A O 1
ATOM 1510 N N . GLN A 1 195 ? 21.507 0.811 -20.082 1.00 85.19 195 GLN A N 1
ATOM 1511 C CA . GLN A 1 195 ? 20.969 -0.202 -19.160 1.00 85.19 195 GLN A CA 1
ATOM 1512 C C . GLN A 1 195 ? 19.595 0.182 -18.603 1.00 85.19 195 GLN A C 1
ATOM 1514 O O . GLN A 1 195 ? 18.716 -0.680 -18.479 1.00 85.19 195 GLN A O 1
ATOM 1519 N N . SER A 1 196 ? 19.406 1.452 -18.243 1.00 84.31 196 SER A N 1
ATOM 1520 C CA . SER A 1 196 ? 18.117 1.965 -17.771 1.00 84.31 196 SER A CA 1
ATOM 1521 C C . SER A 1 196 ? 17.055 1.839 -18.866 1.00 84.31 196 SER A C 1
ATOM 1523 O O . SER A 1 196 ? 15.991 1.246 -18.647 1.00 84.31 196 SER A O 1
ATOM 1525 N N . SER A 1 197 ? 17.402 2.275 -20.078 1.00 85.50 197 SER A N 1
ATOM 1526 C CA . SER A 1 197 ? 16.538 2.216 -21.258 1.00 85.50 197 SER A CA 1
ATOM 1527 C C . SER A 1 197 ? 16.223 0.775 -21.667 1.00 85.50 197 SER A C 1
ATOM 1529 O O . SER A 1 197 ? 15.065 0.451 -21.917 1.00 85.50 197 SER A O 1
ATOM 1531 N N . LEU A 1 198 ? 17.194 -0.144 -21.600 1.00 86.88 198 LEU A N 1
ATOM 1532 C CA . LEU A 1 198 ? 16.984 -1.581 -21.809 1.00 86.88 198 LEU A CA 1
ATOM 1533 C C . LEU A 1 198 ? 15.965 -2.157 -20.825 1.00 86.88 198 LEU A C 1
ATOM 1535 O O . LEU A 1 198 ? 15.054 -2.885 -21.222 1.00 86.88 198 LEU A O 1
ATOM 1539 N N . ARG A 1 199 ? 16.115 -1.853 -19.529 1.00 87.00 199 ARG A N 1
ATOM 1540 C CA . ARG A 1 199 ? 15.190 -2.338 -18.493 1.00 87.00 199 ARG A CA 1
ATOM 1541 C C . ARG A 1 199 ? 13.778 -1.821 -18.711 1.00 87.00 199 ARG A C 1
ATOM 1543 O O . ARG A 1 199 ? 12.843 -2.523 -18.332 1.00 87.00 199 ARG A O 1
ATOM 1550 N N . ALA A 1 200 ? 13.623 -0.619 -19.258 1.00 86.44 200 ALA A N 1
ATOM 1551 C CA . ALA A 1 200 ? 12.327 -0.089 -19.649 1.00 86.44 200 ALA A CA 1
ATOM 1552 C C . ALA A 1 200 ? 11.800 -0.811 -20.900 1.00 86.44 200 ALA A C 1
ATOM 1554 O O . ALA A 1 200 ? 10.679 -1.311 -20.861 1.00 86.44 200 ALA A O 1
ATOM 1555 N N . PHE A 1 201 ? 12.624 -0.962 -21.941 1.00 87.19 201 PHE A N 1
ATOM 1556 C CA . PHE A 1 201 ? 12.284 -1.558 -23.239 1.00 87.19 201 PHE A CA 1
ATOM 1557 C C . PHE A 1 201 ? 11.806 -3.018 -23.150 1.00 87.19 201 PHE A C 1
ATOM 1559 O O . PHE A 1 201 ? 10.901 -3.430 -23.868 1.00 87.19 201 PHE A O 1
ATOM 1566 N N . ILE A 1 202 ? 12.363 -3.822 -22.235 1.00 87.50 202 ILE A N 1
ATOM 1567 C CA . ILE A 1 202 ? 11.994 -5.245 -22.095 1.00 87.50 202 ILE A CA 1
ATOM 1568 C C . ILE A 1 202 ? 10.718 -5.505 -21.278 1.00 87.50 202 ILE A C 1
ATOM 1570 O O . ILE A 1 202 ? 10.335 -6.671 -21.104 1.00 87.50 202 ILE A O 1
ATOM 1574 N N . ARG A 1 203 ? 10.071 -4.468 -20.729 1.00 84.75 203 ARG A N 1
ATOM 1575 C CA . ARG A 1 203 ? 8.850 -4.627 -19.924 1.00 84.75 203 ARG A CA 1
ATOM 1576 C C . ARG A 1 203 ? 7.656 -4.939 -20.817 1.00 84.75 203 ARG A C 1
ATOM 1578 O O . ARG A 1 203 ? 7.292 -4.151 -21.677 1.00 84.75 203 ARG A O 1
ATOM 1585 N N . LYS A 1 204 ? 6.975 -6.049 -20.525 1.00 84.75 204 LYS A N 1
ATOM 1586 C CA . LYS A 1 204 ? 5.761 -6.483 -21.241 1.00 84.75 204 LYS A CA 1
ATOM 1587 C C . LYS A 1 204 ? 4.528 -5.604 -20.987 1.00 84.75 204 LYS A C 1
ATOM 1589 O O . LYS A 1 204 ? 3.509 -5.807 -21.623 1.00 84.75 204 LYS A O 1
ATOM 1594 N N . THR A 1 205 ? 4.607 -4.683 -20.030 1.00 81.44 205 THR A N 1
ATOM 1595 C CA . THR A 1 205 ? 3.501 -3.810 -19.612 1.00 81.44 205 THR A CA 1
ATOM 1596 C C . THR A 1 205 ? 3.490 -2.458 -20.324 1.00 81.44 205 THR A C 1
ATOM 1598 O O . THR A 1 205 ? 2.636 -1.636 -20.012 1.00 81.44 205 THR A O 1
ATOM 1601 N N . ASN A 1 206 ? 4.472 -2.170 -21.183 1.00 80.81 206 ASN A N 1
ATOM 1602 C CA . ASN A 1 206 ? 4.510 -0.906 -21.917 1.00 80.81 206 ASN A CA 1
ATOM 1603 C C . ASN A 1 206 ? 3.550 -0.962 -23.111 1.00 80.81 206 ASN A C 1
ATOM 1605 O O . ASN A 1 206 ? 3.418 -2.015 -23.732 1.00 80.81 206 ASN A O 1
ATOM 1609 N N . SER A 1 207 ? 2.923 0.173 -23.429 1.00 86.31 207 SER A N 1
ATOM 1610 C CA . SER A 1 207 ? 2.224 0.373 -24.700 1.00 86.31 207 SER A CA 1
ATOM 1611 C C . SER A 1 207 ? 3.218 0.492 -25.855 1.00 86.31 207 SER A C 1
ATOM 1613 O O . SER A 1 207 ? 4.391 0.807 -25.637 1.00 86.31 207 SER A O 1
ATOM 1615 N N . ASP A 1 208 ? 2.738 0.277 -27.077 1.00 87.62 208 ASP A N 1
ATOM 1616 C CA . ASP A 1 208 ? 3.560 0.372 -28.286 1.00 87.62 208 ASP A CA 1
ATOM 1617 C C . ASP A 1 208 ? 4.111 1.794 -28.486 1.00 87.62 208 ASP A C 1
ATOM 1619 O O . ASP A 1 208 ? 5.314 1.950 -28.666 1.00 87.62 208 ASP A O 1
ATOM 1623 N N . GLU A 1 209 ? 3.293 2.830 -28.264 1.00 84.81 209 GLU A N 1
ATOM 1624 C CA . GLU A 1 209 ? 3.723 4.242 -28.279 1.00 84.81 209 GLU A CA 1
ATOM 1625 C C . GLU A 1 209 ? 4.880 4.505 -27.302 1.00 84.81 209 GLU A C 1
ATOM 1627 O O . GLU A 1 209 ? 5.887 5.124 -27.638 1.00 84.81 209 GLU A O 1
ATOM 1632 N N . ARG A 1 210 ? 4.785 3.962 -26.080 1.00 85.88 210 ARG A N 1
ATOM 1633 C CA . ARG A 1 210 ? 5.838 4.133 -25.076 1.00 85.88 210 ARG A CA 1
ATOM 1634 C C . ARG A 1 210 ? 7.115 3.393 -25.471 1.00 85.88 210 ARG A C 1
ATOM 1636 O O . ARG A 1 210 ? 8.202 3.815 -25.078 1.00 85.88 210 ARG A O 1
ATOM 1643 N N . LEU A 1 211 ? 7.000 2.268 -26.174 1.00 87.62 211 LEU A N 1
ATOM 1644 C CA . LEU A 1 211 ? 8.151 1.528 -26.685 1.00 87.62 211 LEU A CA 1
ATOM 1645 C C . LEU A 1 211 ? 8.838 2.272 -27.827 1.00 87.62 211 LEU A C 1
ATOM 1647 O O . LEU A 1 211 ? 10.066 2.234 -27.873 1.00 87.62 211 LEU A O 1
ATOM 1651 N N . ASP A 1 212 ? 8.082 2.973 -28.670 1.00 87.06 212 ASP A N 1
ATOM 1652 C CA . ASP A 1 212 ? 8.627 3.830 -29.723 1.00 87.06 212 ASP A CA 1
ATOM 1653 C C . ASP A 1 212 ? 9.431 4.995 -29.133 1.00 87.06 212 ASP A C 1
ATOM 1655 O O . ASP A 1 212 ? 10.560 5.227 -29.565 1.00 87.06 212 ASP A O 1
ATOM 1659 N N . ASP A 1 213 ? 8.933 5.640 -28.071 1.00 88.31 213 ASP A N 1
ATOM 1660 C CA . ASP A 1 213 ? 9.680 6.682 -27.349 1.00 88.31 213 ASP A CA 1
ATOM 1661 C C . 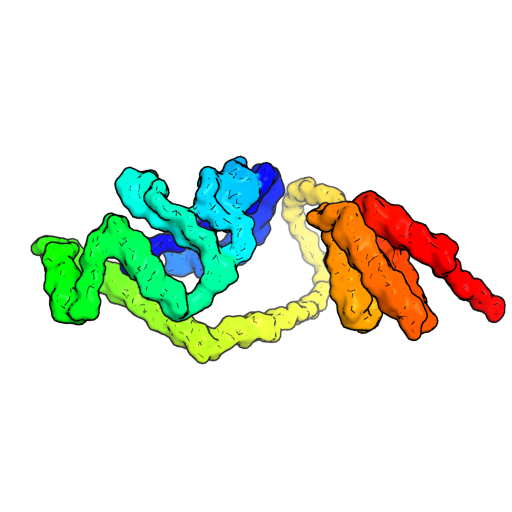ASP A 1 213 ? 10.993 6.140 -26.762 1.00 88.31 213 ASP A C 1
ATOM 1663 O O . ASP A 1 213 ? 12.065 6.710 -26.950 1.00 88.31 213 ASP A O 1
ATOM 1667 N N . ILE A 1 214 ? 10.930 4.994 -26.065 1.00 88.88 214 ILE A N 1
ATOM 1668 C CA . ILE A 1 214 ? 12.125 4.359 -25.480 1.00 88.88 214 ILE A CA 1
ATOM 1669 C C . ILE A 1 214 ? 13.109 3.967 -26.585 1.00 88.88 214 ILE A C 1
ATOM 1671 O O . ILE A 1 214 ? 14.323 4.067 -26.411 1.00 88.88 214 ILE A O 1
ATOM 1675 N N . PHE A 1 215 ? 12.601 3.483 -27.715 1.00 90.88 215 PHE A N 1
ATOM 1676 C CA . PHE A 1 215 ? 13.428 3.127 -28.854 1.00 90.88 215 PHE A CA 1
ATOM 1677 C C . PHE A 1 215 ? 14.104 4.362 -29.454 1.00 90.88 215 PHE A C 1
ATOM 1679 O O . PHE A 1 215 ? 15.303 4.304 -29.726 1.00 90.88 215 PHE A O 1
ATOM 1686 N N . ALA A 1 216 ? 13.390 5.482 -29.584 1.00 90.56 216 ALA A N 1
ATOM 1687 C CA . ALA A 1 216 ? 13.957 6.751 -30.024 1.00 90.56 216 ALA A CA 1
ATOM 1688 C C . ALA A 1 216 ? 15.116 7.186 -29.111 1.00 90.56 216 ALA A C 1
ATOM 1690 O O . ALA A 1 216 ? 16.217 7.423 -29.613 1.00 90.56 216 ALA A O 1
ATOM 1691 N N . ASP A 1 217 ? 14.929 7.151 -27.788 1.00 88.19 217 ASP A N 1
ATOM 1692 C CA . ASP A 1 217 ? 15.972 7.473 -26.803 1.00 88.19 217 ASP A CA 1
ATOM 1693 C C . ASP A 1 217 ? 17.207 6.563 -26.947 1.00 88.19 217 ASP A C 1
ATOM 1695 O O . ASP A 1 217 ? 18.351 7.027 -26.978 1.00 88.19 217 ASP A O 1
ATOM 1699 N N . ILE A 1 218 ? 16.986 5.252 -27.103 1.00 89.56 218 ILE A N 1
ATOM 1700 C CA . ILE A 1 218 ? 18.060 4.271 -27.319 1.00 89.56 218 ILE A CA 1
ATOM 1701 C C . ILE A 1 218 ? 18.821 4.570 -28.615 1.00 89.56 218 ILE A C 1
ATOM 1703 O O . ILE A 1 218 ? 20.050 4.477 -28.639 1.00 89.56 218 ILE A O 1
ATOM 1707 N N . THR A 1 219 ? 18.118 4.907 -29.700 1.00 88.94 219 THR A N 1
ATOM 1708 C CA . THR A 1 219 ? 18.752 5.208 -30.992 1.00 88.94 219 THR A CA 1
ATOM 1709 C C . THR A 1 219 ? 19.521 6.524 -30.973 1.00 88.94 219 THR A C 1
ATOM 1711 O O . THR A 1 219 ? 20.625 6.576 -31.519 1.00 88.94 219 THR A O 1
ATOM 1714 N N . ALA A 1 220 ? 19.002 7.547 -30.290 1.00 89.38 220 ALA A N 1
ATOM 1715 C CA . ALA A 1 220 ? 19.693 8.813 -30.085 1.00 89.38 220 ALA A CA 1
ATOM 1716 C C . ALA A 1 220 ? 21.009 8.578 -29.333 1.00 89.38 220 ALA A C 1
ATOM 1718 O O . ALA A 1 220 ? 22.076 8.904 -29.853 1.00 89.38 220 ALA A O 1
ATOM 1719 N N . ARG A 1 221 ? 20.957 7.869 -28.198 1.00 86.19 221 ARG A N 1
ATOM 1720 C CA . ARG A 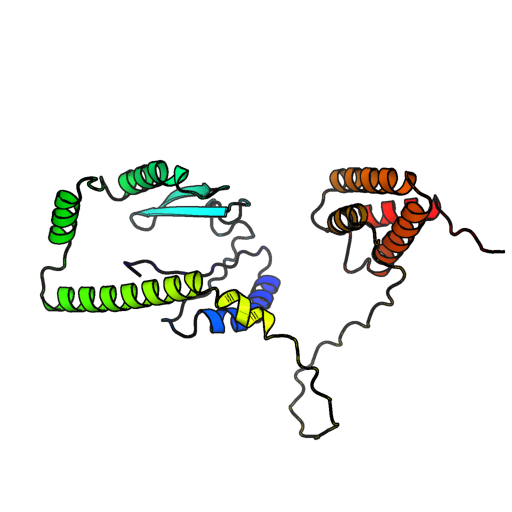1 221 ? 22.145 7.510 -27.410 1.00 86.19 221 ARG A CA 1
ATOM 1721 C C . ARG A 1 221 ? 23.128 6.636 -28.190 1.00 86.19 221 ARG A C 1
ATOM 1723 O O . ARG A 1 221 ? 24.337 6.822 -28.102 1.00 86.19 221 ARG A O 1
ATOM 1730 N N . ALA A 1 222 ? 22.630 5.693 -28.988 1.00 87.75 222 ALA A N 1
ATOM 1731 C CA . ALA A 1 222 ? 23.478 4.854 -29.831 1.00 87.75 222 ALA A CA 1
ATOM 1732 C C . ALA A 1 222 ? 24.245 5.672 -30.884 1.00 87.75 222 ALA A C 1
ATOM 1734 O O . ALA A 1 222 ? 25.382 5.319 -31.198 1.00 87.75 222 ALA A O 1
ATOM 1735 N N . SER A 1 223 ? 23.648 6.749 -31.407 1.00 85.94 223 SER A N 1
ATOM 1736 C CA . SER A 1 223 ? 24.249 7.600 -32.443 1.00 85.94 223 SER A CA 1
ATOM 1737 C C . SER A 1 223 ? 25.391 8.490 -31.941 1.00 85.94 223 SER A C 1
ATOM 1739 O O . SER A 1 223 ? 26.215 8.928 -32.741 1.00 85.94 223 SER A O 1
ATOM 1741 N N . GLU A 1 224 ? 25.493 8.705 -30.626 1.00 86.88 224 GLU A N 1
ATOM 1742 C CA . GLU A 1 224 ? 26.528 9.551 -30.019 1.00 86.88 224 GLU A CA 1
ATOM 1743 C C . GLU A 1 224 ? 27.937 8.954 -30.135 1.00 86.88 224 GLU A C 1
ATOM 1745 O O . GLU A 1 224 ? 28.925 9.687 -30.119 1.00 86.88 224 GLU A O 1
ATOM 1750 N N . SER A 1 225 ? 28.059 7.625 -30.238 1.00 84.75 225 SER A N 1
ATOM 1751 C CA . SER A 1 225 ? 29.362 6.962 -30.315 1.00 84.75 225 SER A CA 1
ATOM 1752 C C . SER A 1 225 ? 29.312 5.605 -31.031 1.00 84.75 225 SER A C 1
ATOM 1754 O O . SER A 1 225 ? 28.382 4.820 -30.813 1.00 84.75 225 SER A O 1
ATOM 1756 N N . PRO A 1 226 ? 30.348 5.250 -31.819 1.00 84.56 226 PRO A N 1
ATOM 1757 C CA . PRO A 1 226 ? 30.494 3.913 -32.400 1.00 84.56 226 PRO A CA 1
ATOM 1758 C C . PRO A 1 226 ? 30.484 2.785 -31.353 1.00 84.56 226 PRO A C 1
ATOM 1760 O O . PRO A 1 226 ? 29.925 1.711 -31.601 1.00 84.56 226 PRO A O 1
ATOM 1763 N N . GLU A 1 227 ? 31.057 3.026 -30.172 1.00 84.88 227 GLU A N 1
ATOM 1764 C CA . GLU A 1 227 ? 31.054 2.096 -29.040 1.00 84.88 227 GLU A CA 1
ATOM 1765 C C . GLU A 1 227 ? 29.638 1.865 -28.504 1.00 84.88 227 GLU A C 1
ATOM 1767 O O . GLU A 1 227 ? 29.257 0.716 -28.265 1.00 84.88 227 GLU A O 1
ATOM 1772 N N . LEU A 1 228 ? 28.839 2.929 -28.373 1.00 85.69 228 LEU A N 1
ATOM 1773 C CA . LEU A 1 228 ? 27.444 2.845 -27.928 1.00 85.69 228 LEU A CA 1
ATOM 1774 C C . LEU A 1 228 ? 26.582 2.140 -28.973 1.00 85.69 228 LEU A C 1
ATOM 1776 O O . LEU A 1 228 ? 25.814 1.247 -28.626 1.00 85.69 228 LEU A O 1
ATOM 1780 N N . THR A 1 229 ? 26.793 2.417 -30.263 1.00 86.88 229 THR A N 1
ATOM 1781 C CA . THR A 1 229 ? 26.159 1.650 -31.345 1.00 86.88 229 THR A CA 1
ATOM 1782 C C . THR A 1 229 ? 26.480 0.155 -31.226 1.00 86.88 229 THR A C 1
ATOM 1784 O O . THR A 1 229 ? 25.585 -0.682 -31.357 1.00 86.88 229 THR A O 1
ATOM 1787 N N . ARG A 1 230 ? 27.736 -0.224 -30.944 1.00 86.25 230 ARG A N 1
ATOM 1788 C CA . ARG A 1 230 ? 28.115 -1.635 -30.743 1.00 86.25 230 ARG A CA 1
ATOM 1789 C C . ARG A 1 230 ? 27.408 -2.245 -29.529 1.00 86.25 230 ARG A C 1
ATOM 1791 O O . ARG A 1 230 ? 26.892 -3.356 -29.638 1.00 86.25 230 ARG A O 1
ATOM 1798 N N . GLN A 1 231 ? 27.355 -1.533 -28.405 1.00 85.25 231 GLN A N 1
ATOM 1799 C CA . GLN A 1 231 ? 26.674 -2.002 -27.192 1.00 85.25 231 GLN A CA 1
ATOM 1800 C C . GLN A 1 231 ? 25.166 -2.184 -27.409 1.00 85.25 231 GLN A C 1
ATOM 1802 O O . GLN A 1 231 ? 24.623 -3.234 -27.070 1.00 85.25 231 GLN A O 1
ATOM 1807 N N . THR A 1 232 ? 24.498 -1.226 -28.055 1.00 87.94 232 THR A N 1
ATOM 1808 C CA . THR A 1 232 ? 23.066 -1.293 -28.389 1.00 87.94 232 THR A CA 1
ATOM 1809 C C . THR A 1 232 ? 22.739 -2.491 -29.286 1.00 87.94 232 THR A C 1
ATOM 1811 O O . THR A 1 232 ? 21.684 -3.115 -29.163 1.00 87.94 232 THR A O 1
ATOM 1814 N N . ARG A 1 233 ? 23.664 -2.897 -30.157 1.00 88.38 233 ARG A N 1
ATOM 1815 C CA . ARG A 1 233 ? 23.489 -4.101 -30.977 1.00 88.38 233 ARG A CA 1
ATOM 1816 C C . ARG A 1 233 ? 23.592 -5.397 -30.185 1.00 88.38 233 ARG A C 1
ATOM 1818 O O . ARG A 1 233 ? 22.759 -6.282 -30.369 1.00 88.38 233 ARG A O 1
ATOM 1825 N N . GLU A 1 234 ? 24.600 -5.524 -29.325 1.00 85.75 234 GLU A N 1
ATOM 1826 C CA . GLU A 1 234 ? 24.739 -6.693 -28.447 1.00 85.75 234 GLU A CA 1
ATOM 1827 C C . GLU A 1 234 ? 23.549 -6.808 -27.487 1.00 85.75 234 GLU A C 1
ATOM 1829 O O . GLU A 1 234 ? 23.036 -7.903 -27.248 1.00 85.75 234 GLU A O 1
ATOM 1834 N N . MET A 1 235 ? 23.039 -5.662 -27.042 1.00 87.69 235 MET A N 1
ATOM 1835 C CA . MET A 1 235 ? 21.821 -5.545 -26.259 1.00 87.69 235 MET A CA 1
ATOM 1836 C C . MET A 1 235 ? 20.593 -6.077 -27.013 1.00 87.69 235 MET A C 1
ATOM 1838 O O . MET A 1 235 ? 19.862 -6.911 -26.479 1.00 87.69 235 MET A O 1
ATOM 1842 N N . PHE A 1 236 ? 20.349 -5.643 -28.254 1.00 89.44 236 PHE A N 1
ATOM 1843 C CA . PHE A 1 236 ? 19.195 -6.128 -29.019 1.00 89.44 236 PHE A CA 1
ATOM 1844 C C . PHE A 1 236 ? 19.320 -7.601 -29.423 1.00 89.44 236 PHE A C 1
ATOM 1846 O O . PHE A 1 236 ? 18.314 -8.312 -29.410 1.00 89.44 236 PHE A O 1
ATOM 1853 N N . ARG A 1 237 ? 20.534 -8.111 -29.677 1.00 87.94 237 ARG A N 1
ATOM 1854 C CA . ARG A 1 237 ? 20.765 -9.561 -29.820 1.00 87.94 237 ARG A CA 1
ATOM 1855 C C . ARG A 1 237 ? 20.336 -10.317 -28.564 1.00 87.94 237 ARG A C 1
ATOM 1857 O O . ARG A 1 237 ? 19.602 -11.301 -28.670 1.00 87.94 237 ARG A O 1
ATOM 1864 N N . LEU A 1 238 ? 20.687 -9.797 -27.385 1.00 85.56 238 LEU A N 1
ATOM 1865 C CA . LEU A 1 238 ? 20.307 -10.403 -26.110 1.00 85.56 238 LEU A CA 1
ATOM 1866 C C . LEU A 1 238 ? 18.787 -10.454 -25.941 1.00 85.56 238 LEU A C 1
ATOM 1868 O O . LEU A 1 238 ? 18.253 -11.509 -25.591 1.00 85.56 238 LEU A O 1
ATOM 1872 N N . VAL A 1 239 ? 18.086 -9.358 -26.243 1.00 85.88 239 VAL A N 1
ATOM 1873 C CA . VAL A 1 239 ? 16.614 -9.304 -26.204 1.00 85.88 239 VAL A CA 1
ATOM 1874 C C . VAL A 1 239 ? 16.004 -10.332 -27.162 1.00 85.88 239 VAL A C 1
ATOM 1876 O O . VAL A 1 239 ? 15.118 -11.090 -26.766 1.00 85.88 239 VAL A O 1
ATOM 1879 N N . LEU A 1 240 ? 16.519 -10.431 -28.392 1.00 85.50 240 LEU A N 1
ATOM 1880 C CA . LEU A 1 240 ? 16.016 -11.368 -29.399 1.00 85.50 240 LEU A CA 1
ATOM 1881 C C . LEU A 1 240 ? 16.346 -12.840 -29.094 1.00 85.50 240 LEU A C 1
ATOM 1883 O O . LEU A 1 240 ? 15.595 -13.720 -29.517 1.00 85.50 240 LEU A O 1
ATOM 1887 N N . SER A 1 241 ? 17.413 -13.125 -28.343 1.00 82.12 241 SER A N 1
ATOM 1888 C CA . SER A 1 241 ? 17.713 -14.480 -27.853 1.00 82.12 241 SER A CA 1
ATOM 1889 C C . SER A 1 241 ? 16.771 -14.923 -26.724 1.00 82.12 241 SER A C 1
ATOM 1891 O O . SER A 1 241 ? 16.649 -16.111 -26.435 1.00 82.12 241 SER A O 1
ATOM 1893 N N . LEU A 1 242 ? 16.066 -13.975 -26.093 1.00 83.56 242 LEU A N 1
ATOM 1894 C CA . LEU A 1 242 ? 15.183 -14.208 -24.950 1.00 83.56 242 LEU A CA 1
ATOM 1895 C C . LEU A 1 242 ? 13.724 -13.796 -25.217 1.00 83.56 242 LEU A C 1
ATOM 1897 O O . LEU A 1 242 ? 12.999 -13.488 -24.266 1.00 83.56 242 LEU A O 1
ATOM 1901 N N . LYS A 1 243 ? 13.280 -13.835 -26.482 1.00 79.00 243 LYS A N 1
ATOM 1902 C CA . LYS A 1 243 ? 11.921 -13.445 -26.920 1.00 79.00 243 LYS A CA 1
ATOM 1903 C C . LYS A 1 243 ? 10.797 -14.072 -26.099 1.00 79.00 243 LYS A C 1
ATOM 1905 O O . LYS A 1 243 ? 9.825 -13.400 -25.775 1.00 79.00 243 LYS A O 1
ATOM 1910 N N . ASP A 1 244 ? 10.960 -15.327 -25.681 1.00 74.25 244 ASP A N 1
ATOM 1911 C CA . ASP A 1 244 ? 9.961 -16.033 -24.867 1.00 74.25 244 ASP A CA 1
ATOM 1912 C C . ASP A 1 244 ? 9.746 -15.383 -23.485 1.00 74.25 244 ASP A C 1
ATOM 1914 O O . ASP A 1 244 ? 8.703 -15.550 -22.847 1.00 74.25 244 ASP A O 1
ATOM 1918 N N . ARG A 1 245 ? 10.748 -14.653 -22.979 1.00 75.81 245 ARG A N 1
ATOM 1919 C CA . ARG A 1 245 ? 10.785 -14.136 -21.603 1.00 75.81 245 ARG A CA 1
ATOM 1920 C C . ARG A 1 245 ? 10.680 -12.617 -21.517 1.00 75.81 245 ARG A C 1
ATOM 1922 O O . ARG A 1 245 ? 10.098 -12.139 -20.546 1.00 75.81 245 ARG A O 1
ATOM 1929 N N . TYR A 1 246 ? 11.186 -11.877 -22.500 1.00 79.88 246 TYR A N 1
ATOM 1930 C CA . TYR A 1 246 ? 11.365 -10.424 -22.422 1.00 79.88 246 TYR A CA 1
ATOM 1931 C C . TYR A 1 246 ? 10.883 -9.699 -23.684 1.00 79.88 246 TYR A C 1
ATOM 1933 O O . TYR A 1 246 ? 11.023 -10.227 -24.783 1.00 79.88 246 TYR A O 1
ATOM 1941 N N . GLY A 1 247 ? 10.369 -8.475 -23.512 1.00 81.75 247 GLY A N 1
ATOM 1942 C CA . GLY A 1 247 ? 9.840 -7.637 -24.596 1.00 81.75 247 GLY A CA 1
ATOM 1943 C C . GLY A 1 247 ? 8.434 -8.030 -25.065 1.00 81.75 247 GLY A C 1
ATOM 1944 O O . GLY A 1 247 ? 7.964 -9.143 -24.810 1.00 81.75 247 GLY A O 1
ATOM 1945 N N . THR A 1 248 ? 7.757 -7.087 -25.716 1.00 86.44 248 THR A N 1
ATOM 1946 C CA . THR A 1 248 ? 6.519 -7.304 -26.482 1.00 86.44 248 THR A CA 1
ATOM 1947 C C . THR A 1 248 ? 6.862 -7.687 -27.933 1.00 86.44 248 THR A C 1
ATOM 1949 O O . THR A 1 248 ? 8.014 -7.513 -28.344 1.00 86.44 248 THR A O 1
ATOM 1952 N N . PRO A 1 249 ? 5.898 -8.186 -28.733 1.00 87.56 249 PRO A N 1
ATOM 1953 C CA . PRO A 1 249 ? 6.109 -8.406 -30.166 1.00 87.56 249 PRO A CA 1
ATOM 1954 C C . PRO A 1 249 ? 6.614 -7.148 -30.892 1.00 87.56 249 PRO A C 1
ATOM 1956 O O . PRO A 1 249 ? 7.605 -7.232 -31.615 1.00 87.56 249 PRO A O 1
ATOM 1959 N N . HIS A 1 250 ? 6.025 -5.982 -30.597 1.00 87.06 250 HIS A N 1
ATOM 1960 C CA . HIS A 1 250 ? 6.436 -4.681 -31.144 1.00 87.06 250 HIS A CA 1
ATOM 1961 C C . HIS A 1 250 ? 7.901 -4.346 -30.820 1.00 87.06 250 HIS A C 1
ATOM 1963 O O . HIS A 1 250 ? 8.700 -4.033 -31.701 1.00 87.06 250 HIS A O 1
ATOM 1969 N N . ALA A 1 251 ? 8.326 -4.556 -29.568 1.00 85.25 251 ALA A N 1
ATOM 1970 C CA . ALA A 1 251 ? 9.723 -4.365 -29.167 1.00 85.25 251 ALA A CA 1
ATOM 1971 C C . ALA A 1 251 ? 10.697 -5.291 -29.926 1.00 85.25 251 ALA A C 1
ATOM 1973 O O . ALA A 1 251 ? 11.848 -4.927 -30.182 1.00 85.25 251 ALA A O 1
ATOM 1974 N N . HIS A 1 252 ? 10.268 -6.503 -30.296 1.00 89.44 252 HIS A N 1
ATOM 1975 C CA . HIS A 1 252 ? 11.097 -7.415 -31.092 1.00 89.44 252 HIS A CA 1
ATOM 1976 C C . HIS A 1 252 ? 11.228 -6.958 -32.545 1.00 89.44 252 HIS A C 1
ATOM 1978 O O . HIS A 1 252 ? 12.282 -7.181 -33.141 1.00 89.44 252 HIS A O 1
ATOM 1984 N N . GLU A 1 253 ? 10.194 -6.342 -33.114 1.00 88.69 253 GLU A N 1
ATOM 1985 C CA . GLU A 1 253 ? 10.229 -5.773 -34.465 1.00 88.69 253 GLU A CA 1
ATOM 1986 C C . GLU A 1 253 ? 11.168 -4.569 -34.535 1.00 88.69 253 GLU A C 1
ATOM 1988 O O . GLU A 1 253 ? 12.062 -4.546 -35.383 1.00 88.69 253 GLU A O 1
ATOM 1993 N N . LEU A 1 254 ? 11.074 -3.652 -33.569 1.00 88.75 254 LEU A N 1
ATOM 1994 C CA . LEU A 1 254 ? 11.989 -2.514 -33.437 1.00 88.75 254 LEU A CA 1
ATOM 1995 C C . LEU A 1 254 ? 13.452 -2.964 -33.279 1.00 88.75 254 LEU A C 1
ATOM 1997 O O . LEU A 1 254 ? 14.347 -2.478 -33.975 1.00 88.75 254 LEU A O 1
ATOM 2001 N N . ALA A 1 255 ? 13.701 -3.956 -32.416 1.00 88.62 255 ALA A N 1
ATOM 2002 C CA . ALA A 1 255 ? 15.037 -4.510 -32.200 1.00 88.62 255 ALA A CA 1
ATOM 2003 C C . ALA A 1 255 ? 15.619 -5.175 -33.463 1.00 88.62 255 ALA A C 1
ATOM 2005 O O . ALA A 1 255 ? 16.811 -5.026 -33.741 1.00 88.62 255 ALA A O 1
ATOM 2006 N N . LYS A 1 256 ? 14.799 -5.892 -34.247 1.00 88.75 256 LYS A N 1
ATOM 2007 C CA . LYS A 1 256 ? 15.218 -6.442 -35.549 1.00 88.75 256 LYS A CA 1
ATOM 2008 C C . LYS A 1 256 ? 15.542 -5.324 -36.538 1.00 88.75 256 LYS A C 1
ATOM 2010 O O . LYS A 1 256 ? 16.635 -5.323 -37.097 1.00 88.75 256 LYS A O 1
ATOM 2015 N N . GLY A 1 257 ? 14.649 -4.342 -36.672 1.00 88.00 257 GLY A N 1
ATOM 2016 C CA . GLY A 1 257 ? 14.834 -3.211 -37.581 1.00 88.00 257 GLY A CA 1
ATOM 2017 C C . GLY A 1 257 ? 16.109 -2.414 -37.291 1.00 88.00 257 GLY A C 1
ATOM 2018 O O . GLY A 1 257 ? 16.776 -1.952 -38.216 1.00 88.00 257 GLY A O 1
ATOM 2019 N N . PHE A 1 258 ? 16.506 -2.301 -36.020 1.00 88.31 258 PHE A N 1
ATOM 2020 C CA . PHE A 1 258 ? 17.784 -1.692 -35.648 1.00 88.31 258 PHE A CA 1
ATOM 2021 C C . PHE A 1 258 ? 18.997 -2.526 -36.087 1.00 88.31 258 PHE A C 1
ATOM 2023 O O . PHE A 1 258 ? 19.972 -1.980 -36.606 1.00 88.31 258 PHE A O 1
ATOM 2030 N N . LEU A 1 259 ? 18.961 -3.849 -35.895 1.00 87.38 259 LEU A N 1
ATOM 2031 C CA . LEU A 1 259 ? 2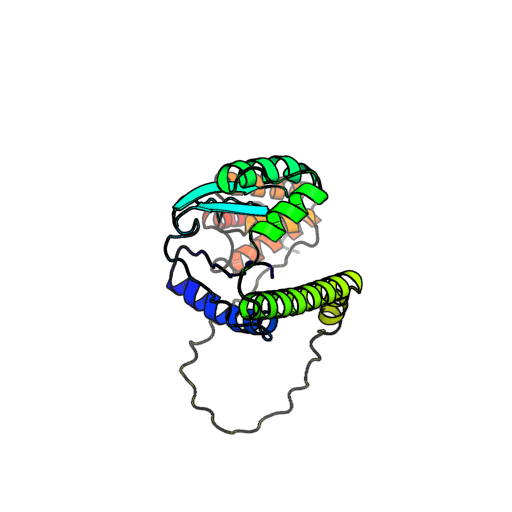0.063 -4.735 -36.288 1.00 87.38 259 LEU A CA 1
ATOM 2032 C C . LEU A 1 259 ? 20.256 -4.795 -37.808 1.00 87.38 259 LEU A C 1
ATOM 2034 O O . LEU A 1 259 ? 21.401 -4.881 -38.256 1.00 87.38 259 LEU A O 1
ATOM 2038 N N . ASP A 1 260 ? 19.170 -4.694 -38.576 1.00 86.50 260 ASP A N 1
ATOM 2039 C CA . ASP A 1 260 ? 19.213 -4.647 -40.041 1.00 86.50 260 ASP A CA 1
ATOM 2040 C C . ASP A 1 260 ? 19.851 -3.344 -40.546 1.00 86.50 260 ASP A C 1
ATOM 2042 O O . ASP A 1 260 ? 20.666 -3.361 -41.469 1.00 86.50 260 ASP A O 1
ATOM 2046 N N . LYS A 1 261 ? 19.548 -2.211 -39.895 1.00 84.62 261 LYS A N 1
ATOM 2047 C CA . LYS A 1 261 ? 20.139 -0.897 -40.211 1.00 84.62 261 LYS A CA 1
ATOM 2048 C C . LYS A 1 261 ? 21.603 -0.770 -39.776 1.00 84.62 261 LYS A C 1
ATOM 2050 O O . LYS A 1 261 ? 22.355 -0.005 -40.376 1.00 84.62 261 LYS A O 1
ATOM 2055 N N . HIS A 1 262 ? 22.026 -1.530 -38.765 1.00 80.50 262 HIS A N 1
ATOM 2056 C CA . HIS A 1 262 ? 23.391 -1.511 -38.234 1.00 80.50 262 HIS A CA 1
ATOM 2057 C C . HIS A 1 262 ? 24.052 -2.902 -38.309 1.00 80.50 262 HIS A C 1
ATOM 2059 O O . HIS A 1 262 ? 24.311 -3.527 -37.271 1.00 80.50 262 HIS A O 1
ATOM 2065 N N . PRO A 1 263 ? 24.383 -3.402 -39.518 1.00 74.19 263 PRO A N 1
ATOM 2066 C CA . PRO A 1 263 ? 24.983 -4.721 -39.703 1.00 74.19 263 PRO A CA 1
ATOM 2067 C C . PRO A 1 263 ? 26.384 -4.808 -39.088 1.00 74.19 263 PRO A C 1
ATOM 2069 O O . PRO A 1 263 ? 27.055 -3.808 -38.822 1.00 74.19 263 PRO A O 1
ATOM 2072 N N . ALA A 1 264 ? 26.852 -6.027 -38.788 1.00 67.31 264 ALA A N 1
ATOM 2073 C CA . ALA A 1 264 ? 28.185 -6.230 -38.200 1.00 67.31 264 ALA A CA 1
ATOM 2074 C C . ALA A 1 264 ? 29.232 -5.740 -39.185 1.00 67.31 264 ALA A C 1
ATOM 2076 O O . ALA A 1 264 ? 29.208 -6.171 -40.335 1.00 67.31 264 ALA A O 1
ATOM 2077 N N . LYS A 1 265 ? 30.148 -4.861 -38.748 1.00 59.00 265 LYS A N 1
ATOM 2078 C CA . LYS A 1 265 ? 31.371 -4.649 -39.521 1.00 59.00 265 LYS A CA 1
ATOM 2079 C C . LYS A 1 265 ? 32.034 -6.017 -39.627 1.00 59.00 265 LYS A C 1
ATOM 2081 O O . LYS A 1 265 ? 32.436 -6.609 -38.628 1.00 59.00 265 LYS A O 1
ATOM 2086 N N . ARG A 1 266 ? 32.018 -6.559 -40.840 1.00 41.31 266 ARG A N 1
ATOM 2087 C CA . ARG A 1 266 ? 32.650 -7.821 -41.191 1.00 41.31 266 ARG A CA 1
ATOM 2088 C C . ARG A 1 266 ? 34.146 -7.529 -41.156 1.00 41.31 266 ARG A C 1
ATOM 2090 O O . ARG A 1 266 ? 34.643 -6.868 -42.061 1.00 41.31 266 ARG A O 1
ATOM 2097 N N . ASN A 1 267 ? 34.820 -7.913 -40.074 1.00 38.94 267 ASN A N 1
ATOM 2098 C CA . ASN A 1 267 ? 36.276 -7.821 -40.006 1.00 38.94 267 ASN A CA 1
ATOM 2099 C C . ASN A 1 267 ? 36.835 -8.646 -41.176 1.00 38.94 267 ASN A C 1
ATOM 2101 O O . ASN A 1 267 ? 36.585 -9.850 -41.254 1.00 38.94 267 ASN A O 1
ATOM 2105 N N . ARG A 1 268 ? 37.474 -7.957 -42.124 1.00 32.34 268 ARG A N 1
ATOM 2106 C CA . ARG A 1 268 ? 38.437 -8.538 -43.059 1.00 32.34 268 ARG A CA 1
ATOM 2107 C C . ARG A 1 268 ? 39.794 -8.529 -42.380 1.00 32.34 268 ARG A C 1
ATOM 2109 O O . ARG A 1 268 ? 40.054 -7.534 -41.668 1.00 32.34 268 ARG A O 1
#

Radius of gyration: 27.85 Å; chains: 1; bounding box: 59×61×81 Å

Secondary structure (DSSP, 8-state):
--S----EEEPBS-HHHHHHHHHHHHHHHHHHSTTSS---EEE--SBTT-SSS--TTSS-SEEEEEEETTEEEEEEEESS-SGGGHHHHHHHHHHHH-PPPSSHHHHHHHHHHTS-SSHHHHHHHHHHHHHHHHHHHHHHHHHHTTHHHHHHHT----------------------PPPP-PPP-S---SSHHHHHHHHHHT-TTS-HHHHHHHHHHHHHHHHT-HHHHHHHHHHHHHHHHTTTTSS-HHHHHHHHHHHHHS------

Sequence (268 aa):
VLGFRSHTLLLHDDRTSAENRLKAVNGSLKQVYRTTDAHPIILSLDGLEGPGDYALNRRAALTLVLAKGGQVVRSVALTDTGQHNVPQLREWVEEIAGKIPSDPEELRRMIASNLPKSGDAVRELAVNQGVQLQRLRARLARLESGQMNNRMQQRRPQRMKRDAPNAARRPVAERNPAKPAVKREGAPPDDADLQSSLRAFIRKTNSDERLDDIFADITARASESPELTRQTREMFRLVLSLKDRYGTPHAHELAKGFLDKHPAKRNR

Foldseek 3Di:
DLPDADAAEDAAQDPVVRVVVCVVCVVVVCVVCVPDDDRDHDYANPHRCGDPVLNPNVCAPDWDFDDDPNGTPDIDGHNDDDPVCVVVVQVVCCVHVNHQDPDPVVNVVVVVVVQDPDPVSNVVVVVVVVVVVVVVVVVVVCVVVVVVVVVVVVPPPPPPDDDDDDDDDDPDPDDDPDDDDQDFFFDAAPDPLSNVLLVVQFDPPDDLVVNVVSLVVLVVQLVVDVSSVVNLLSSLSRCLSPVVPTHDPSSNVSSVVSCVVPDDPPDD